Protein AF-A0A218V5G7-F1 (afdb_monomer)

Sequence (218 aa):
MVASHLYRDGLRSDCVRVFVSLLHFPHHNYVDSYKAQLQRQISETLQRCRQALLIFDEAEKLHSNLLDAIKPFMAQHGSEGQADQQRSIFLFLSNLGGNTINEVALDFWRAGRAREEISLELLEQRLRLELQEAAENSYAHSQLLRENLIDFVVPFLPLEYHHVKLCARDAFLARGLPYTEATLDQVAQMMVFVPKEEKLFSAQGCKSVPQRINYFLP

Organism: NCBI:txid40157

pLDDT: mean 87.43, std 14.47, range [42.75, 98.19]

Structure (mmCIF, N/CA/C/O backbone):
data_AF-A0A218V5G7-F1
#
_entry.id   AF-A0A218V5G7-F1
#
loop_
_atom_site.group_PDB
_atom_site.id
_atom_site.type_symbol
_atom_site.label_atom_id
_atom_site.labe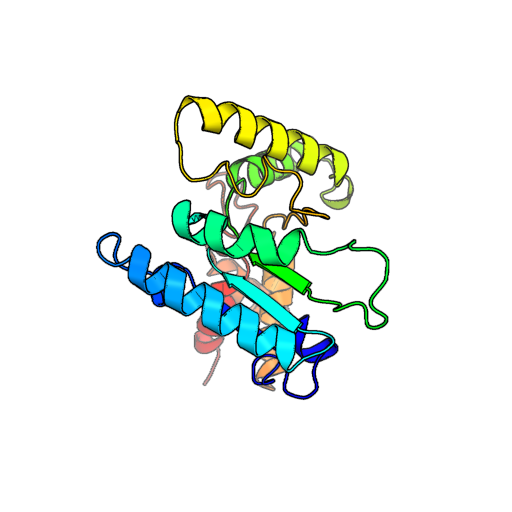l_alt_id
_atom_site.label_comp_id
_atom_site.label_asym_id
_atom_site.label_entity_id
_atom_site.label_seq_id
_atom_site.pdbx_PDB_ins_code
_atom_site.Cartn_x
_atom_site.Cartn_y
_atom_site.Cartn_z
_atom_site.occupancy
_atom_site.B_iso_or_equiv
_atom_site.auth_seq_id
_atom_site.auth_comp_id
_atom_site.auth_asym_id
_atom_site.auth_atom_id
_atom_site.pdbx_PDB_model_num
ATOM 1 N N . MET A 1 1 ? -6.437 -9.544 -4.435 1.00 67.69 1 MET A N 1
ATOM 2 C CA . MET A 1 1 ? -6.626 -8.713 -3.215 1.00 67.69 1 MET A CA 1
ATOM 3 C C . MET A 1 1 ? -7.218 -9.574 -2.111 1.00 67.69 1 MET A C 1
ATOM 5 O O . MET A 1 1 ? -8.050 -10.412 -2.433 1.00 67.69 1 MET A O 1
ATOM 9 N N . VAL A 1 2 ? -6.841 -9.348 -0.845 1.00 87.75 2 VAL A N 1
ATOM 10 C CA . VAL A 1 2 ? -7.308 -10.118 0.333 1.00 87.75 2 VAL A CA 1
ATOM 11 C C . VAL A 1 2 ? -8.831 -10.294 0.343 1.00 87.75 2 VAL A C 1
ATOM 13 O O . VAL A 1 2 ? -9.319 -11.416 0.429 1.00 87.75 2 VAL A O 1
ATOM 16 N N . ALA A 1 3 ? -9.587 -9.211 0.135 1.00 93.25 3 ALA A N 1
ATOM 17 C CA . ALA A 1 3 ? -11.047 -9.266 0.110 1.00 93.25 3 ALA A CA 1
ATOM 18 C C . ALA A 1 3 ? -11.601 -10.241 -0.946 1.00 93.25 3 ALA A C 1
ATOM 20 O O . ALA A 1 3 ? -12.514 -10.995 -0.642 1.00 93.25 3 ALA A O 1
ATOM 21 N N . SER A 1 4 ? -11.036 -10.276 -2.158 1.00 92.19 4 SER A N 1
ATOM 22 C CA . SER A 1 4 ? -11.481 -11.172 -3.241 1.00 92.19 4 SER A CA 1
ATOM 23 C C . SER A 1 4 ? -11.181 -12.651 -2.983 1.00 92.19 4 SER A C 1
ATOM 25 O O . SER A 1 4 ? -11.784 -13.502 -3.626 1.00 92.19 4 SER A O 1
ATOM 27 N N . HIS A 1 5 ? -10.247 -12.963 -2.079 1.00 93.06 5 HIS A N 1
ATOM 28 C CA . HIS A 1 5 ? -9.969 -14.341 -1.662 1.00 93.06 5 HIS A CA 1
ATOM 29 C C . HIS A 1 5 ? -10.815 -14.773 -0.461 1.00 93.06 5 HIS A C 1
ATOM 31 O O . HIS A 1 5 ? -11.087 -15.959 -0.315 1.00 93.06 5 HIS A O 1
ATOM 37 N N . LEU A 1 6 ? -11.231 -13.828 0.388 1.00 93.25 6 LEU A N 1
ATOM 38 C CA . LEU A 1 6 ? -12.033 -14.107 1.583 1.00 93.25 6 LEU A CA 1
ATOM 39 C C . LEU A 1 6 ? -13.546 -14.033 1.332 1.00 93.25 6 LEU A C 1
ATOM 41 O O . LEU A 1 6 ? -14.310 -14.743 1.978 1.00 93.25 6 LEU A O 1
ATOM 45 N N . TYR A 1 7 ? -13.986 -13.188 0.399 1.00 94.50 7 TYR A N 1
ATOM 46 C CA . TYR A 1 7 ? -15.398 -12.923 0.133 1.00 94.50 7 TYR A CA 1
ATOM 47 C C . TYR A 1 7 ? -15.694 -13.040 -1.361 1.00 94.50 7 TYR A C 1
ATOM 49 O O . TYR A 1 7 ? -14.974 -12.480 -2.188 1.00 94.50 7 TYR A O 1
ATOM 57 N N . ARG A 1 8 ? -16.804 -13.708 -1.702 1.00 92.69 8 ARG A N 1
ATOM 58 C CA . ARG A 1 8 ? -17.240 -13.934 -3.092 1.00 92.69 8 ARG A CA 1
ATOM 59 C C . ARG A 1 8 ? -17.347 -12.635 -3.897 1.00 92.69 8 ARG A C 1
ATOM 61 O O . ARG A 1 8 ? -16.879 -12.582 -5.028 1.00 92.69 8 ARG A O 1
ATOM 68 N N . ASP A 1 9 ? -17.904 -11.592 -3.287 1.00 94.62 9 ASP A N 1
ATOM 69 C CA . ASP A 1 9 ? -18.090 -10.281 -3.922 1.00 94.62 9 ASP A CA 1
ATOM 70 C C . ASP A 1 9 ? -16.906 -9.327 -3.679 1.00 94.62 9 ASP A C 1
ATOM 72 O O . ASP A 1 9 ? -16.950 -8.142 -4.022 1.00 94.62 9 ASP A O 1
ATOM 76 N N . GLY A 1 10 ? -15.819 -9.828 -3.082 1.00 94.31 10 GLY A N 1
ATOM 77 C CA . GLY A 1 10 ? -14.630 -9.053 -2.753 1.00 94.31 10 GLY A CA 1
ATOM 78 C C . GLY A 1 10 ? -14.962 -7.802 -1.942 1.00 94.31 10 GLY A C 1
ATOM 79 O O . GLY A 1 10 ? -15.661 -7.869 -0.934 1.00 94.31 10 GLY A O 1
ATOM 80 N N . LEU A 1 11 ? -14.487 -6.644 -2.409 1.00 94.38 11 LEU A N 1
ATOM 81 C CA . LEU A 1 11 ? -14.741 -5.343 -1.775 1.00 94.38 11 LEU A CA 1
ATOM 82 C C . LEU A 1 11 ? -16.221 -4.919 -1.782 1.00 94.38 11 LEU A C 1
ATOM 84 O O . LEU A 1 11 ? -16.575 -3.994 -1.062 1.00 94.38 11 LEU A O 1
ATOM 88 N N . ARG A 1 12 ? -17.077 -5.555 -2.595 1.00 95.06 12 ARG A N 1
ATOM 89 C CA . ARG A 1 12 ? -18.518 -5.256 -2.659 1.00 95.06 12 ARG A CA 1
ATOM 90 C C . ARG A 1 12 ? -19.345 -6.059 -1.655 1.00 95.06 12 ARG A C 1
ATOM 92 O O . ARG A 1 12 ? -20.551 -5.858 -1.582 1.00 95.06 12 ARG A O 1
ATOM 99 N N . SER A 1 13 ? -18.718 -6.969 -0.913 1.00 96.00 13 SER A N 1
ATOM 100 C CA . SER A 1 13 ? -19.383 -7.742 0.133 1.00 96.00 13 SER A CA 1
ATOM 101 C C . SER A 1 13 ? -19.910 -6.829 1.242 1.00 96.00 13 SER A C 1
ATOM 103 O O . SER A 1 13 ? -19.202 -5.939 1.709 1.00 96.00 13 SER A O 1
ATOM 105 N N . ASP A 1 14 ? -21.115 -7.113 1.737 1.00 95.06 14 ASP A N 1
ATOM 106 C CA . ASP A 1 14 ? -21.709 -6.415 2.886 1.00 95.06 14 ASP A CA 1
ATOM 107 C C . ASP A 1 14 ? -20.884 -6.559 4.179 1.00 95.06 14 ASP A C 1
ATOM 109 O O . ASP A 1 14 ? -21.027 -5.745 5.092 1.00 95.06 14 ASP A O 1
ATOM 113 N N . CYS A 1 15 ? -20.015 -7.573 4.247 1.00 95.75 15 CYS A N 1
ATOM 114 C CA . CYS A 1 15 ? -19.103 -7.822 5.365 1.00 95.75 15 CYS A CA 1
ATOM 115 C C . CYS A 1 15 ? -17.736 -7.144 5.210 1.00 95.75 15 CYS A C 1
ATOM 117 O O . CYS A 1 15 ? -16.867 -7.321 6.065 1.00 95.75 15 CYS A O 1
ATOM 119 N N . VAL A 1 16 ? -17.533 -6.381 4.133 1.00 96.75 16 VAL A N 1
ATOM 120 C CA . VAL A 1 16 ? -16.321 -5.596 3.898 1.00 96.75 16 VAL A CA 1
ATOM 121 C C . VAL A 1 16 ? -16.668 -4.113 3.986 1.00 96.75 16 VAL A C 1
ATOM 123 O O . VAL A 1 16 ? -17.555 -3.619 3.288 1.00 96.75 16 VAL A O 1
ATOM 126 N N . ARG A 1 17 ? -15.952 -3.374 4.835 1.00 96.75 17 ARG A N 1
ATOM 127 C CA . ARG A 1 17 ? -16.033 -1.909 4.893 1.00 96.75 17 ARG A CA 1
ATOM 128 C C . ARG A 1 17 ? -14.667 -1.308 4.640 1.00 96.75 17 ARG A C 1
ATOM 130 O O . ARG A 1 17 ? -13.679 -1.756 5.209 1.00 96.75 17 ARG A O 1
ATOM 137 N N . VAL A 1 18 ? -14.637 -0.296 3.781 1.00 96.81 18 VAL A N 1
ATOM 138 C CA . VAL A 1 18 ? -13.428 0.454 3.443 1.00 96.81 18 VAL A CA 1
ATOM 139 C C . VAL A 1 18 ? -13.629 1.901 3.866 1.00 96.81 18 VAL A C 1
ATOM 141 O O . VAL A 1 18 ? -14.554 2.565 3.404 1.00 96.81 18 VAL A O 1
ATOM 144 N N . PHE A 1 19 ? -12.743 2.385 4.724 1.00 96.50 19 PHE A N 1
ATOM 145 C CA . PHE A 1 19 ? -12.701 3.745 5.227 1.00 96.50 19 PHE A CA 1
ATOM 146 C C . PHE A 1 19 ? -11.432 4.419 4.716 1.00 96.50 19 PHE A C 1
ATOM 148 O O . PHE A 1 19 ? -10.350 4.203 5.242 1.00 96.50 19 PHE A O 1
ATOM 155 N N . VAL A 1 20 ? -11.561 5.240 3.680 1.00 95.69 20 VAL A N 1
ATOM 156 C CA . VAL A 1 20 ? -10.484 6.127 3.215 1.00 95.69 20 VAL A CA 1
ATOM 157 C C . VAL A 1 20 ? -10.505 7.419 4.036 1.00 95.69 20 VAL A C 1
ATOM 159 O O . VAL A 1 20 ? -11.503 8.144 3.975 1.00 95.69 20 VAL A O 1
ATOM 162 N N . SER A 1 21 ? -9.437 7.707 4.789 1.00 90.94 21 SER A N 1
ATOM 163 C CA . SER A 1 21 ? -9.397 8.800 5.778 1.00 90.94 21 SER A CA 1
ATOM 164 C C . SER A 1 21 ? -9.784 10.162 5.199 1.00 90.94 21 SER A C 1
ATOM 166 O O . SER A 1 21 ? -10.741 10.778 5.662 1.00 90.94 21 SER A O 1
ATOM 168 N N . LEU A 1 22 ? -9.104 10.621 4.143 1.00 89.44 22 LEU A N 1
ATOM 169 C CA . LEU A 1 22 ? -9.358 11.948 3.564 1.00 89.44 22 LEU A CA 1
ATOM 170 C C . LEU A 1 22 ? -10.672 12.054 2.784 1.00 89.44 22 LEU A C 1
ATOM 172 O O . LEU A 1 22 ? -11.132 13.162 2.525 1.00 89.44 22 LEU A O 1
ATOM 176 N N . LEU A 1 23 ? -11.273 10.929 2.394 1.00 94.31 23 LEU A N 1
ATOM 177 C CA . LEU A 1 23 ? -12.547 10.926 1.676 1.00 94.31 23 LEU A CA 1
ATOM 178 C C . LEU A 1 23 ? -13.730 10.960 2.644 1.00 94.31 23 LEU A C 1
ATOM 180 O O . LEU A 1 23 ? -14.675 11.716 2.438 1.00 94.31 23 LEU A O 1
ATOM 184 N N . HIS A 1 24 ? -13.687 10.131 3.687 1.00 94.88 24 HIS A N 1
ATOM 185 C CA . HIS A 1 24 ? -14.801 9.987 4.623 1.00 94.88 24 HIS A CA 1
ATOM 186 C C . HIS A 1 24 ? -14.718 10.955 5.803 1.00 94.88 24 HIS A C 1
ATOM 188 O O . HIS A 1 24 ? -15.754 11.317 6.354 1.00 94.88 24 HIS A O 1
ATOM 194 N N . PHE A 1 25 ? -13.513 11.396 6.179 1.00 93.62 25 PHE A N 1
ATOM 195 C CA . PHE A 1 25 ? -13.278 12.245 7.349 1.00 93.62 25 PHE A CA 1
ATOM 196 C C . PHE A 1 25 ? -12.465 13.514 7.008 1.00 93.62 25 PHE A C 1
ATOM 198 O O . PHE A 1 25 ? -11.462 13.797 7.661 1.00 93.62 25 PHE A O 1
ATOM 205 N N . PRO A 1 26 ? -12.870 14.320 6.003 1.00 92.75 26 PRO A N 1
ATOM 206 C CA . PRO A 1 26 ? -12.041 15.406 5.458 1.00 92.75 26 PRO A CA 1
ATOM 207 C C . PRO A 1 26 ? -11.880 16.631 6.373 1.00 92.75 26 PRO A C 1
ATOM 209 O O . PRO A 1 26 ? -11.011 17.470 6.142 1.00 92.75 26 PRO A O 1
ATOM 212 N N . HIS A 1 27 ? -12.749 16.800 7.373 1.00 91.50 27 HIS A N 1
ATOM 213 C CA . HIS A 1 27 ? -12.897 18.061 8.104 1.00 91.50 27 HIS A CA 1
ATOM 214 C C . HIS A 1 27 ? -12.823 17.868 9.617 1.00 91.50 27 HIS A C 1
ATOM 216 O O . HIS A 1 27 ? -13.663 17.199 10.216 1.00 91.50 27 HIS A O 1
ATOM 222 N N . HIS A 1 28 ? -11.877 18.552 10.254 1.00 85.56 28 HIS A N 1
ATOM 223 C CA . HIS A 1 28 ? -11.609 18.407 11.685 1.00 85.56 28 HIS A CA 1
ATOM 224 C C . HIS A 1 28 ? -12.775 18.897 12.567 1.00 85.56 28 HIS A C 1
ATOM 226 O O . HIS A 1 28 ? -12.994 18.373 13.653 1.00 85.56 28 HIS A O 1
ATOM 232 N N . ASN A 1 29 ? -13.588 19.837 12.074 1.00 91.56 29 ASN A N 1
ATOM 233 C CA . ASN A 1 29 ? -14.730 20.390 12.817 1.00 91.56 29 ASN A CA 1
ATOM 234 C C . ASN A 1 29 ? -15.880 19.389 13.029 1.00 91.56 29 ASN A C 1
ATOM 236 O O . ASN A 1 29 ? -16.771 19.647 13.830 1.00 91.56 29 ASN A O 1
ATOM 240 N N . TYR A 1 30 ? -15.881 18.267 12.306 1.00 93.31 30 TYR A N 1
ATOM 241 C CA . TYR A 1 30 ? -16.960 17.276 12.335 1.00 93.31 30 TYR A CA 1
ATOM 242 C C . TYR A 1 30 ? -16.524 15.942 12.958 1.00 93.31 30 TYR A C 1
ATOM 244 O O . TYR A 1 30 ? -17.262 14.959 12.872 1.00 93.31 30 TYR A O 1
ATOM 252 N N . VAL A 1 31 ? -15.355 15.899 13.610 1.00 92.19 31 VAL A N 1
ATOM 253 C CA . VAL A 1 31 ? -14.767 14.677 14.188 1.00 92.19 31 VAL A CA 1
ATOM 254 C C . VAL A 1 31 ? -15.733 13.940 15.118 1.00 92.19 31 VAL A C 1
ATOM 256 O O . VAL A 1 31 ? -15.827 12.719 15.026 1.00 92.19 31 VAL A O 1
ATOM 259 N N . ASP A 1 32 ? -16.510 14.641 15.945 1.00 93.75 32 ASP A N 1
ATOM 260 C CA . ASP A 1 32 ? -17.483 13.995 16.840 1.00 93.75 32 ASP A CA 1
ATOM 261 C C . ASP A 1 32 ? -18.610 13.287 16.072 1.00 93.75 32 ASP A C 1
ATOM 263 O O . ASP A 1 32 ? -19.006 12.169 16.411 1.00 93.75 32 ASP A O 1
ATOM 267 N N . SER A 1 33 ? -19.092 13.896 14.985 1.00 95.75 33 SER A N 1
ATOM 268 C CA . SER A 1 33 ? -20.103 13.274 14.122 1.00 95.75 33 SER A CA 1
ATOM 269 C C . SER A 1 33 ? -19.541 12.064 13.370 1.00 95.75 33 SER A C 1
ATOM 271 O O . SER A 1 33 ? -20.190 11.019 13.296 1.00 95.75 33 SER A O 1
ATOM 273 N N . TYR A 1 34 ? -18.297 12.166 12.893 1.00 96.19 34 TYR A N 1
ATOM 274 C CA . TYR A 1 34 ? -17.587 11.076 12.230 1.00 96.19 34 TYR A CA 1
ATOM 275 C C . TYR A 1 34 ? -17.330 9.914 13.180 1.00 96.19 34 TYR A C 1
ATOM 277 O O . TYR A 1 34 ? -17.504 8.763 12.793 1.00 96.19 34 TYR A O 1
ATOM 285 N N . LYS A 1 35 ? -16.996 10.205 14.440 1.00 95.06 35 LYS A N 1
ATOM 286 C CA . LYS A 1 35 ? -16.842 9.206 15.496 1.00 95.06 35 LYS A CA 1
ATOM 287 C C . LYS A 1 35 ? -18.129 8.411 15.687 1.00 95.06 35 LYS A C 1
ATOM 289 O O . LYS A 1 35 ? -18.100 7.186 15.596 1.00 95.06 35 LYS A O 1
ATOM 294 N N . ALA A 1 36 ? -19.259 9.092 15.879 1.00 95.75 36 ALA A N 1
ATOM 295 C CA . ALA A 1 36 ? -20.552 8.431 16.045 1.00 95.75 36 ALA A CA 1
ATOM 296 C C . ALA A 1 36 ? -20.930 7.581 14.817 1.00 95.75 36 ALA A C 1
ATOM 298 O O . ALA A 1 36 ? -21.370 6.437 14.953 1.00 95.75 36 ALA A O 1
ATOM 299 N N . GLN A 1 37 ? -20.712 8.110 13.608 1.00 95.69 37 GLN A N 1
ATOM 300 C CA . GLN A 1 37 ? -20.967 7.385 12.364 1.00 95.69 37 GLN A CA 1
ATOM 301 C C . GLN A 1 37 ? -20.092 6.133 12.235 1.00 95.69 37 GLN A C 1
ATOM 303 O O . GLN A 1 37 ? -20.612 5.062 11.915 1.00 95.69 37 GLN A O 1
ATOM 308 N N . LEU A 1 38 ? -18.791 6.264 12.496 1.00 96.12 38 LEU A N 1
ATOM 309 C CA . LEU A 1 38 ? -17.813 5.187 12.397 1.00 96.12 38 LEU A CA 1
ATOM 310 C C . LEU A 1 38 ? -18.135 4.055 13.376 1.00 96.12 38 LEU A C 1
ATOM 312 O O . LEU A 1 38 ? -18.218 2.897 12.973 1.00 96.12 38 LEU A O 1
ATOM 316 N N . GLN A 1 39 ? -18.394 4.388 14.644 1.00 95.38 39 GLN A N 1
ATOM 317 C CA . GLN A 1 39 ? -18.745 3.402 15.669 1.00 95.38 39 GLN A CA 1
ATOM 318 C C . GLN A 1 39 ? -20.020 2.637 15.311 1.00 95.38 39 GLN A C 1
ATOM 320 O O . GLN A 1 39 ? -20.062 1.414 15.455 1.00 95.38 39 GLN A O 1
ATOM 325 N N . ARG A 1 40 ? -21.041 3.336 14.800 1.00 96.00 40 ARG A N 1
ATOM 326 C CA . ARG A 1 40 ? -22.276 2.705 14.326 1.00 96.00 40 ARG A CA 1
ATOM 327 C C . ARG A 1 40 ? -22.003 1.741 13.170 1.00 96.00 40 ARG A C 1
ATOM 329 O O . ARG A 1 40 ? -22.405 0.587 13.249 1.00 96.00 40 ARG A O 1
ATOM 336 N N . GLN A 1 41 ? -21.285 2.180 12.135 1.00 96.06 41 GLN A N 1
ATOM 337 C CA . GLN A 1 41 ? -21.003 1.349 10.958 1.00 96.06 41 GLN A CA 1
ATOM 338 C C . GLN A 1 41 ? -20.175 0.106 11.300 1.00 96.06 41 GLN A C 1
ATOM 340 O O . GLN A 1 41 ?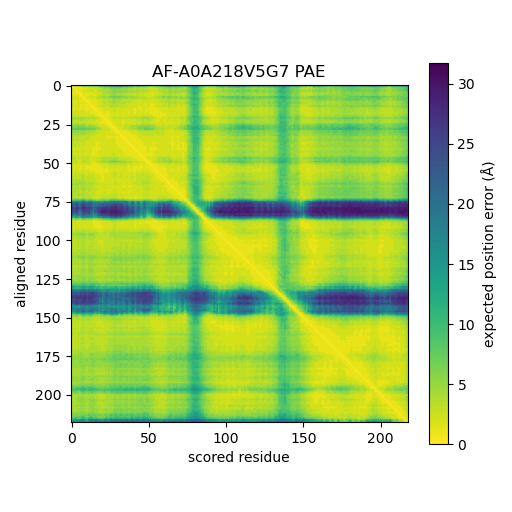 -20.447 -0.973 10.768 1.00 96.06 41 GLN A O 1
ATOM 345 N N . ILE A 1 42 ? -19.190 0.235 12.195 1.00 94.81 42 ILE A N 1
ATOM 346 C CA . ILE A 1 42 ? -18.427 -0.909 12.703 1.00 94.81 42 ILE A CA 1
ATOM 347 C C . ILE A 1 42 ? -19.370 -1.854 13.449 1.00 94.81 42 ILE A C 1
ATOM 349 O O . ILE A 1 42 ? -19.473 -3.016 13.069 1.00 94.81 42 ILE A O 1
ATOM 353 N N . SER A 1 43 ? -20.117 -1.351 14.435 1.00 93.50 43 SER A N 1
ATOM 354 C CA . SER A 1 43 ? -21.025 -2.161 15.260 1.00 93.50 43 SER A CA 1
ATOM 355 C C . SER A 1 43 ? -22.041 -2.940 14.420 1.00 93.50 43 SER A C 1
ATOM 357 O O . SER A 1 43 ? -22.185 -4.145 14.599 1.00 93.50 43 SER A O 1
ATOM 359 N N . GLU A 1 44 ? -22.700 -2.280 13.465 1.00 94.25 44 GLU A N 1
ATOM 360 C CA . GLU A 1 44 ? -23.671 -2.909 12.559 1.00 94.25 44 GLU A CA 1
ATOM 361 C C . GLU A 1 44 ? -23.026 -4.004 11.697 1.00 94.25 44 GLU A C 1
ATOM 363 O O . GLU A 1 44 ? -23.606 -5.072 11.494 1.00 94.25 44 GLU A O 1
ATOM 368 N N . THR A 1 45 ? -21.806 -3.763 11.205 1.00 94.69 45 THR A N 1
ATOM 369 C CA . THR A 1 45 ? -21.076 -4.744 10.391 1.00 94.69 45 THR A CA 1
ATOM 370 C C . THR A 1 45 ? -20.686 -5.959 11.229 1.00 94.69 45 THR A C 1
ATOM 372 O O . THR A 1 45 ? -20.883 -7.088 10.787 1.00 94.69 45 THR A O 1
ATOM 375 N N . LEU A 1 46 ? -20.189 -5.745 12.451 1.00 91.38 46 LEU A N 1
ATOM 376 C CA . LEU A 1 46 ? -19.835 -6.828 13.366 1.00 91.38 46 LEU A CA 1
ATOM 377 C C . LEU A 1 46 ? -21.071 -7.647 13.756 1.00 91.38 46 LEU A C 1
ATOM 379 O O . LEU A 1 46 ? -21.065 -8.863 13.631 1.00 91.38 46 LEU A O 1
ATOM 383 N N . GLN A 1 47 ? -22.190 -7.011 14.097 1.00 90.19 47 GLN A N 1
ATOM 384 C CA . GLN A 1 47 ? -23.419 -7.738 14.439 1.00 90.19 47 GLN A CA 1
ATOM 385 C C . GLN A 1 47 ? -23.946 -8.614 13.293 1.00 90.19 47 GLN A C 1
ATOM 387 O O . GLN A 1 47 ? -24.511 -9.679 13.535 1.00 90.19 47 GLN A O 1
ATOM 392 N N . ARG A 1 48 ? -23.767 -8.181 12.040 1.00 91.50 48 ARG A N 1
ATOM 393 C CA . ARG A 1 48 ? -24.266 -8.903 10.863 1.00 91.50 48 ARG A CA 1
ATOM 394 C C . ARG A 1 48 ? -23.312 -9.989 10.360 1.00 91.50 48 ARG A C 1
ATOM 396 O O . ARG A 1 48 ? -23.768 -10.958 9.755 1.00 91.50 48 ARG A O 1
ATOM 403 N N . CYS A 1 49 ? -22.005 -9.824 10.557 1.00 91.19 49 CYS A N 1
ATOM 404 C CA . CYS A 1 49 ? -20.986 -10.616 9.873 1.00 91.19 49 CYS A CA 1
ATOM 405 C C . CYS A 1 49 ? -20.026 -11.299 10.841 1.00 91.19 49 CYS A C 1
ATOM 407 O O . CYS A 1 49 ? -19.135 -10.657 11.388 1.00 91.19 49 CYS A O 1
ATOM 409 N N . ARG A 1 50 ? -20.117 -12.633 10.947 1.00 87.88 50 ARG A N 1
ATOM 410 C CA . ARG A 1 50 ? -19.222 -13.460 11.781 1.00 87.88 50 ARG A CA 1
ATOM 411 C C . ARG A 1 50 ? -17.732 -13.193 11.530 1.00 87.88 50 ARG A C 1
ATOM 413 O O . ARG A 1 50 ? -16.939 -13.164 12.468 1.00 87.88 50 ARG A O 1
ATOM 420 N N . GLN A 1 51 ? -17.369 -12.999 10.265 1.00 91.25 51 GLN A N 1
ATOM 421 C CA . GLN A 1 51 ? -16.048 -12.565 9.828 1.00 91.25 51 GLN A CA 1
ATOM 422 C C . GLN A 1 51 ? -16.238 -11.273 9.033 1.00 91.25 51 GLN A C 1
ATOM 424 O O . GLN A 1 51 ? -16.686 -11.304 7.889 1.00 91.25 51 GLN A O 1
ATOM 429 N N . ALA A 1 52 ? -15.985 -10.143 9.687 1.00 94.00 52 ALA A N 1
ATOM 430 C CA . ALA A 1 52 ? -15.997 -8.825 9.068 1.00 94.00 52 ALA A CA 1
ATOM 431 C C . ALA A 1 52 ? -14.574 -8.436 8.651 1.00 94.00 52 ALA A C 1
ATOM 433 O O . ALA A 1 52 ? -13.609 -8.790 9.325 1.00 94.00 52 ALA A O 1
ATOM 434 N N . LEU A 1 53 ? -14.434 -7.687 7.559 1.00 95.81 53 LEU A N 1
ATOM 435 C CA . LEU A 1 53 ? -13.168 -7.095 7.135 1.00 95.81 53 LEU A CA 1
ATOM 436 C C . LEU A 1 53 ? -13.313 -5.574 7.091 1.00 95.81 53 LEU A C 1
ATOM 438 O O . LEU A 1 53 ? -14.058 -5.036 6.273 1.00 95.81 53 LEU A O 1
ATOM 442 N N . LEU A 1 54 ? -12.586 -4.891 7.966 1.00 96.25 54 LEU A N 1
ATOM 443 C CA . LEU A 1 54 ? -12.587 -3.439 8.094 1.00 96.25 54 LEU A CA 1
ATOM 444 C C . LEU A 1 54 ? -11.231 -2.913 7.621 1.00 96.25 54 LEU A C 1
ATOM 446 O O . LEU A 1 54 ? -10.206 -3.194 8.233 1.00 96.25 54 LEU A O 1
ATOM 450 N N . ILE A 1 55 ? -11.225 -2.191 6.503 1.00 96.81 55 ILE A N 1
ATOM 451 C CA . ILE A 1 55 ? -10.022 -1.643 5.873 1.00 96.81 55 ILE A CA 1
ATOM 452 C C . ILE A 1 55 ? -9.998 -0.137 6.109 1.00 96.81 55 ILE A C 1
ATOM 454 O O . ILE A 1 55 ? -10.937 0.557 5.731 1.00 96.81 55 ILE A O 1
ATOM 458 N N . PHE A 1 56 ? -8.920 0.365 6.690 1.00 95.12 56 PHE A N 1
ATOM 459 C CA . PHE A 1 56 ? -8.660 1.781 6.906 1.00 95.12 56 PHE A CA 1
ATOM 460 C C . PHE A 1 56 ? -7.518 2.197 5.988 1.00 95.12 56 PHE A C 1
ATOM 462 O O . PHE A 1 56 ? -6.375 1.806 6.207 1.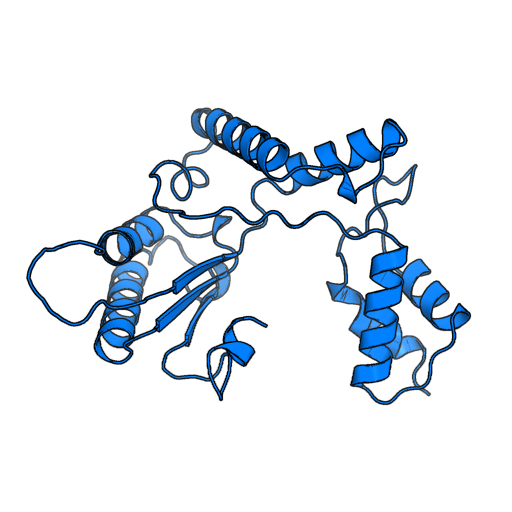00 95.12 56 PHE A O 1
ATOM 469 N N . ASP A 1 57 ? -7.846 2.934 4.935 1.00 94.62 57 ASP A N 1
ATOM 470 C CA . ASP A 1 57 ? -6.888 3.416 3.946 1.00 94.62 57 ASP A CA 1
ATOM 471 C C . ASP A 1 57 ? -6.444 4.844 4.272 1.00 94.62 57 ASP A C 1
ATOM 473 O O . ASP A 1 57 ? -7.233 5.659 4.761 1.00 94.62 57 ASP A 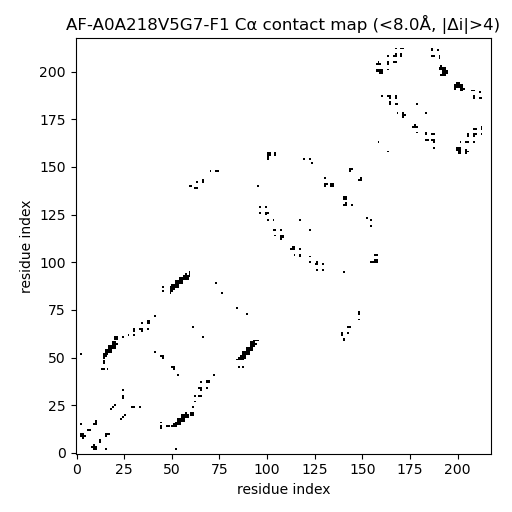O 1
ATOM 477 N N . GLU A 1 58 ? -5.177 5.138 3.998 1.00 91.19 58 GLU A N 1
ATOM 478 C CA . GLU A 1 58 ? -4.479 6.331 4.486 1.00 91.19 58 GLU A CA 1
ATOM 479 C C . GLU A 1 58 ? -4.611 6.494 6.013 1.00 91.19 58 GLU A C 1
ATOM 481 O O . GLU A 1 58 ? -4.996 7.553 6.528 1.00 91.19 58 GLU A O 1
ATOM 486 N N . ALA A 1 59 ? -4.362 5.413 6.754 1.00 89.19 59 ALA A N 1
ATOM 487 C CA . ALA A 1 59 ? -4.537 5.357 8.203 1.00 89.19 59 ALA A CA 1
ATOM 488 C C . ALA A 1 59 ? -3.629 6.345 8.957 1.00 89.19 59 ALA A C 1
ATOM 490 O O . ALA A 1 59 ? -3.999 6.814 10.031 1.00 89.19 59 ALA A O 1
ATOM 491 N N . GLU A 1 60 ? -2.485 6.736 8.386 1.00 84.81 60 GLU A N 1
ATOM 492 C CA . GLU A 1 60 ? -1.609 7.779 8.932 1.00 84.81 60 GLU A CA 1
ATOM 493 C C . GLU A 1 60 ? -2.277 9.154 9.006 1.00 84.81 60 GLU A C 1
ATOM 495 O O . GLU A 1 60 ? -1.849 9.996 9.791 1.00 84.81 60 GLU A O 1
ATOM 500 N N . LYS A 1 61 ? -3.322 9.388 8.206 1.00 86.69 61 LYS A N 1
ATOM 501 C CA . LYS A 1 61 ? -4.072 10.651 8.170 1.00 86.69 61 LYS A CA 1
ATOM 502 C C . LYS A 1 61 ? -5.348 10.603 9.010 1.00 86.69 61 LYS A C 1
ATOM 504 O O . LYS A 1 61 ? -6.087 11.585 9.054 1.00 86.69 61 LYS A O 1
ATOM 509 N N . LEU A 1 62 ? -5.640 9.467 9.643 1.00 87.19 62 LEU A N 1
ATOM 510 C CA . LEU A 1 62 ? -6.818 9.316 10.483 1.00 87.19 62 LEU A CA 1
ATOM 511 C C . LEU A 1 62 ? -6.634 10.112 11.782 1.00 87.19 62 LEU A C 1
ATOM 513 O O . LEU A 1 62 ? -5.628 9.977 12.473 1.00 87.19 62 LEU A O 1
ATOM 517 N N . HIS A 1 63 ? -7.621 10.936 12.135 1.00 86.38 63 HIS A N 1
ATOM 518 C CA . HIS A 1 63 ? -7.575 11.719 13.369 1.00 86.38 63 HIS A CA 1
ATOM 519 C C . HIS A 1 63 ? -7.541 10.799 14.606 1.00 86.38 63 HIS A C 1
ATOM 521 O O . HIS A 1 63 ? -8.316 9.844 14.685 1.00 86.38 63 HIS A O 1
ATOM 527 N N . SER A 1 64 ? -6.725 11.126 15.615 1.00 84.25 64 SER A N 1
ATOM 528 C CA . SER A 1 64 ? -6.564 10.339 16.856 1.00 84.25 64 SER A CA 1
ATOM 529 C C . SER A 1 64 ? -7.895 9.995 17.540 1.00 84.25 64 SER A C 1
ATOM 531 O O . SER A 1 64 ? -8.168 8.836 17.822 1.00 84.25 64 SER A O 1
ATOM 533 N N . ASN A 1 65 ? -8.797 10.967 17.696 1.00 86.12 65 ASN A N 1
ATOM 534 C CA . ASN A 1 65 ? -10.142 10.728 18.242 1.00 86.12 65 ASN A CA 1
ATOM 535 C C . ASN A 1 65 ? -10.979 9.677 17.477 1.00 86.12 65 ASN A C 1
ATOM 537 O O . ASN A 1 65 ? -11.849 9.041 18.077 1.00 86.12 65 ASN A O 1
ATOM 541 N N . LEU A 1 66 ? -10.768 9.514 16.163 1.00 90.00 66 LEU A N 1
ATOM 542 C CA . LEU A 1 66 ? -11.424 8.466 15.371 1.00 90.00 66 LEU A CA 1
ATOM 543 C C . LEU A 1 66 ? -10.749 7.121 15.591 1.00 90.00 66 LEU A C 1
ATOM 545 O O . LEU A 1 66 ? -11.438 6.115 15.728 1.00 90.00 66 LEU A O 1
ATOM 549 N N . LEU A 1 67 ? -9.421 7.111 15.694 1.00 85.69 67 LEU A N 1
ATOM 550 C CA . LEU A 1 67 ? -8.684 5.921 16.084 1.00 85.69 67 LEU A CA 1
ATOM 551 C C . LEU A 1 67 ? -9.150 5.397 17.448 1.00 85.69 67 LEU A C 1
ATOM 553 O O . LEU A 1 67 ? -9.500 4.225 17.562 1.00 85.69 67 LEU A O 1
ATOM 557 N N . ASP A 1 68 ? -9.232 6.272 18.451 1.00 85.00 68 ASP A N 1
ATOM 558 C CA . ASP A 1 68 ? -9.726 5.950 19.795 1.00 85.00 68 ASP A CA 1
ATOM 559 C C . ASP A 1 68 ? -11.138 5.353 19.776 1.00 85.00 68 ASP A C 1
ATOM 561 O O . ASP A 1 68 ? -11.491 4.540 20.627 1.00 85.00 68 ASP A O 1
ATOM 565 N N . ALA A 1 69 ? -11.950 5.725 18.786 1.00 89.50 69 ALA A N 1
ATOM 566 C CA . ALA A 1 69 ? -13.288 5.184 18.606 1.00 89.50 69 ALA A CA 1
ATOM 567 C C . ALA A 1 69 ? -13.304 3.743 18.072 1.00 89.50 69 ALA A C 1
ATOM 569 O O . ALA A 1 69 ? -14.286 3.035 18.298 1.00 89.50 69 ALA A O 1
ATOM 570 N N . ILE A 1 70 ? -12.245 3.318 17.373 1.00 89.44 70 ILE A N 1
ATOM 571 C CA . ILE A 1 70 ? -12.094 1.973 16.797 1.00 89.44 70 ILE A CA 1
ATOM 572 C C . ILE A 1 70 ? -11.556 0.991 17.845 1.00 89.44 70 ILE A C 1
ATOM 574 O O . ILE A 1 70 ? -11.989 -0.161 17.874 1.00 89.44 70 ILE A O 1
ATOM 578 N N . LYS A 1 71 ? -10.656 1.442 18.734 1.00 85.50 71 LYS A N 1
ATOM 579 C CA . LYS A 1 71 ? -9.941 0.583 19.702 1.00 85.50 71 LYS A CA 1
ATOM 580 C C . LYS A 1 71 ? -10.828 -0.399 20.475 1.00 85.50 71 LYS A C 1
ATOM 582 O O . LYS A 1 71 ? -10.453 -1.569 20.550 1.00 85.50 71 LYS A O 1
ATOM 587 N N . PRO A 1 72 ? -12.006 -0.007 21.006 1.00 86.62 72 PRO A N 1
ATOM 588 C CA . PRO A 1 72 ? -12.849 -0.933 21.759 1.00 86.62 72 PRO A CA 1
ATOM 589 C C . PRO A 1 72 ? -13.292 -2.149 20.940 1.00 86.62 72 PRO A C 1
ATOM 591 O O . PRO A 1 72 ? -13.473 -3.219 21.504 1.00 86.62 72 PRO A O 1
ATOM 594 N N . PHE A 1 73 ? -13.438 -2.010 19.619 1.00 86.69 73 PHE A N 1
ATOM 595 C CA . PHE A 1 73 ? -13.835 -3.106 18.733 1.00 86.69 73 PHE A CA 1
ATOM 596 C C . PHE A 1 73 ? -12.677 -4.050 18.393 1.00 86.69 73 PHE A C 1
ATOM 598 O O . PHE A 1 73 ? -12.920 -5.197 18.031 1.00 86.69 73 PHE A O 1
ATOM 605 N N . MET A 1 74 ? -11.434 -3.579 18.514 1.00 83.38 74 MET A N 1
ATOM 606 C CA . MET A 1 74 ? -10.230 -4.391 18.317 1.00 83.38 74 MET A CA 1
ATOM 607 C C . MET A 1 74 ? -9.868 -5.166 19.592 1.00 83.38 74 MET A C 1
ATOM 609 O O . MET A 1 74 ? -9.477 -6.325 19.528 1.00 83.38 74 MET A O 1
ATOM 613 N N . ALA A 1 75 ? -10.059 -4.550 20.764 1.00 71.88 75 ALA A N 1
ATOM 614 C CA . ALA A 1 75 ? -9.726 -5.139 22.063 1.00 71.88 75 ALA A CA 1
ATOM 615 C C . ALA A 1 75 ? -10.710 -6.228 22.548 1.00 71.88 75 ALA A C 1
ATOM 617 O O . ALA A 1 75 ? -10.435 -6.907 23.532 1.00 71.88 75 ALA A O 1
ATOM 618 N N . GLN A 1 76 ? -11.858 -6.416 21.888 1.00 62.44 76 GLN A N 1
ATOM 619 C CA . GLN A 1 76 ? -12.933 -7.328 22.320 1.00 62.44 76 GLN A CA 1
ATOM 620 C C . GLN A 1 76 ? -12.632 -8.834 22.166 1.00 62.44 76 GLN A C 1
ATOM 622 O O . GLN A 1 76 ? -13.512 -9.672 22.373 1.00 62.44 76 GLN A O 1
ATOM 627 N N . HIS A 1 77 ? -11.390 -9.218 21.876 1.00 53.47 77 HIS A N 1
ATOM 628 C CA . HIS A 1 77 ? -10.959 -10.612 21.913 1.00 53.47 77 HIS A CA 1
ATOM 629 C C . HIS A 1 77 ? -10.699 -11.078 23.356 1.00 53.47 77 HIS A C 1
ATOM 631 O O . HIS A 1 77 ? -9.551 -11.173 23.774 1.00 53.47 77 HIS A O 1
ATOM 637 N N . GLY A 1 78 ? -11.752 -11.411 24.120 1.00 49.66 78 GLY A N 1
ATOM 638 C CA . GLY A 1 78 ? -11.556 -12.236 25.324 1.00 49.66 78 GLY A CA 1
ATOM 639 C C . GLY A 1 78 ? -12.476 -12.060 26.532 1.00 49.66 78 GLY A C 1
ATOM 640 O O . GLY A 1 78 ? -11.998 -12.255 27.645 1.00 49.66 78 GLY A O 1
ATOM 641 N N . SER A 1 79 ? -13.768 -11.749 26.393 1.00 42.75 79 SER A N 1
ATOM 642 C CA . SER A 1 79 ? -14.693 -12.019 27.506 1.00 42.75 79 SER A CA 1
ATOM 643 C C . SER A 1 79 ? -15.090 -13.499 27.499 1.00 42.75 79 SER A C 1
ATOM 645 O O . SER A 1 79 ? -15.837 -13.971 26.640 1.00 42.75 79 SER A O 1
ATOM 647 N N . GLU A 1 80 ? -14.541 -14.252 28.453 1.00 45.59 80 GLU A N 1
ATOM 648 C CA . GLU A 1 80 ? -14.897 -15.644 28.727 1.00 45.59 80 GLU A CA 1
ATOM 649 C C . GLU A 1 80 ? -16.424 -15.785 28.872 1.00 45.59 80 GLU A C 1
ATOM 651 O O . GLU A 1 80 ? -17.033 -15.185 29.756 1.00 45.59 80 GLU A O 1
ATOM 656 N N . GLY A 1 81 ? -17.053 -16.578 27.995 1.00 45.34 81 GLY A N 1
ATOM 657 C CA . GLY A 1 81 ? -18.420 -17.065 28.217 1.00 45.34 81 GLY A CA 1
ATOM 658 C C . GLY A 1 81 ? -19.450 -16.872 27.103 1.00 45.34 81 GLY A C 1
ATOM 659 O O . GLY A 1 81 ? -20.558 -17.379 27.257 1.00 45.34 81 GLY A O 1
ATOM 660 N N . GLN A 1 82 ? -19.143 -16.222 25.974 1.00 45.97 82 GLN A N 1
ATOM 661 C CA . GLN A 1 82 ? -20.067 -16.194 24.827 1.00 45.97 82 GLN A CA 1
ATOM 662 C C . GLN A 1 82 ? -19.483 -16.897 23.603 1.00 45.97 82 GLN A C 1
ATOM 664 O O . GLN A 1 82 ? -18.577 -16.423 22.922 1.00 45.97 82 GLN A O 1
ATOM 669 N N . ALA A 1 83 ? -20.036 -18.080 23.349 1.00 45.16 83 ALA A N 1
ATOM 670 C CA . ALA A 1 83 ? -19.793 -18.906 22.185 1.00 45.16 83 ALA A CA 1
ATOM 671 C C . ALA A 1 83 ? -20.365 -18.256 20.912 1.00 45.16 83 ALA A C 1
ATOM 673 O O . ALA A 1 83 ? -21.433 -18.637 20.456 1.00 45.16 83 ALA A O 1
ATOM 674 N N . ASP A 1 84 ? -19.648 -17.284 20.349 1.00 49.41 84 ASP A N 1
ATOM 675 C CA . ASP A 1 84 ? -19.349 -17.206 18.913 1.00 49.41 84 ASP A CA 1
ATOM 676 C C . ASP A 1 84 ? -18.233 -16.163 18.732 1.00 49.41 84 ASP A C 1
ATOM 678 O O . ASP A 1 84 ? -18.469 -14.958 18.754 1.00 49.41 84 ASP A O 1
ATOM 682 N N . GLN A 1 85 ? -16.978 -16.614 18.644 1.00 54.16 85 GLN A N 1
ATOM 683 C CA . GLN A 1 85 ? -15.827 -15.729 18.440 1.00 54.16 85 GLN A CA 1
ATOM 684 C C . GLN A 1 85 ? -16.007 -14.955 17.128 1.00 54.16 85 GLN A C 1
ATOM 686 O O . GLN A 1 85 ? -15.803 -15.507 16.046 1.00 54.16 85 GLN A O 1
ATOM 691 N N . GLN A 1 86 ? -16.377 -13.681 17.224 1.00 63.56 86 GLN A N 1
ATOM 692 C CA . GLN A 1 86 ? -16.339 -12.723 16.127 1.00 63.56 86 GLN A CA 1
ATOM 693 C C . GLN A 1 86 ? -14.900 -12.666 15.582 1.00 63.56 86 GLN A C 1
ATOM 695 O O . GLN A 1 86 ? -13.977 -12.289 16.302 1.00 63.56 86 GLN A O 1
ATOM 700 N N . ARG A 1 87 ? -14.679 -13.087 14.331 1.00 82.88 87 ARG A N 1
ATOM 701 C CA . ARG A 1 87 ? -13.345 -13.155 13.696 1.00 82.88 87 ARG A CA 1
ATOM 702 C C . ARG A 1 87 ? -13.125 -11.952 12.794 1.00 82.88 87 ARG A C 1
ATOM 704 O O . ARG A 1 87 ? -12.963 -12.089 11.584 1.00 82.88 87 ARG A O 1
ATOM 711 N N . SER A 1 88 ? -13.220 -10.766 13.368 1.00 90.38 88 SER A N 1
ATOM 712 C CA . SER A 1 88 ? -13.069 -9.525 12.617 1.00 90.38 88 SER A CA 1
ATOM 713 C C . SER A 1 88 ? -11.610 -9.296 12.248 1.00 90.38 88 SER A C 1
ATOM 715 O O . SER A 1 88 ? -10.720 -9.506 13.062 1.00 90.38 88 SER A O 1
ATOM 717 N N . ILE A 1 89 ? -11.367 -8.852 11.020 1.00 92.88 89 ILE A N 1
ATOM 718 C CA . ILE A 1 89 ? -10.041 -8.493 10.526 1.00 92.88 89 ILE A CA 1
ATOM 719 C C . ILE A 1 89 ? -10.020 -6.981 10.342 1.00 92.88 89 ILE A C 1
ATOM 721 O O . ILE A 1 89 ? -10.817 -6.437 9.576 1.00 92.88 89 ILE A O 1
ATOM 725 N N . PHE A 1 90 ? -9.090 -6.317 11.017 1.00 93.62 90 PHE A N 1
ATOM 726 C CA . PHE A 1 90 ? -8.820 -4.895 10.846 1.00 93.62 90 PHE A CA 1
ATOM 727 C C . PHE A 1 90 ? -7.530 -4.745 10.033 1.00 93.62 90 PHE A C 1
ATOM 729 O O . PHE A 1 90 ? -6.485 -5.246 10.435 1.00 93.62 90 PHE A O 1
ATOM 736 N N . LEU A 1 91 ? -7.601 -4.090 8.873 1.00 94.75 91 LEU A N 1
ATOM 737 C CA . LEU A 1 91 ? -6.443 -3.798 8.026 1.00 94.75 91 LEU A CA 1
ATOM 738 C C . LEU A 1 91 ? -6.222 -2.292 7.967 1.00 94.75 91 LEU A C 1
ATOM 740 O O . LEU A 1 91 ? -7.097 -1.563 7.508 1.00 94.75 91 LEU A O 1
ATOM 744 N N . PHE A 1 92 ? -5.041 -1.838 8.368 1.00 92.88 92 PHE A N 1
ATOM 745 C CA . PHE A 1 92 ? -4.630 -0.442 8.256 1.00 92.88 92 PHE A CA 1
ATOM 746 C C . PHE A 1 92 ? -3.593 -0.319 7.140 1.00 92.88 92 PHE A C 1
ATOM 748 O O . PHE A 1 92 ? -2.539 -0.949 7.200 1.00 92.88 92 PHE A O 1
ATOM 755 N N . LEU A 1 93 ? -3.902 0.466 6.110 1.00 93.62 93 LEU A N 1
ATOM 756 C CA . LEU A 1 93 ? -2.991 0.779 5.013 1.00 93.62 93 LEU A CA 1
ATOM 757 C C . LEU A 1 93 ? -2.406 2.164 5.264 1.00 93.62 93 LEU A C 1
ATOM 759 O O . LEU A 1 93 ? -3.144 3.118 5.507 1.00 93.62 93 LEU A O 1
ATOM 763 N N . SER A 1 94 ? -1.081 2.259 5.244 1.00 89.81 94 SER A N 1
ATOM 764 C CA . SER A 1 94 ? -0.370 3.473 5.627 1.00 89.81 94 SER A CA 1
ATOM 765 C C . SER A 1 94 ? 0.967 3.584 4.910 1.00 89.81 94 SER A C 1
ATOM 767 O O . SER A 1 94 ? 1.625 2.572 4.672 1.00 89.81 94 SER A O 1
ATOM 769 N N . ASN A 1 95 ? 1.377 4.815 4.593 1.00 89.94 95 ASN A N 1
ATOM 770 C CA . ASN A 1 95 ? 2.728 5.114 4.099 1.00 89.94 95 ASN A CA 1
ATOM 771 C C . ASN A 1 95 ? 3.699 5.523 5.222 1.00 89.94 95 ASN A C 1
ATOM 773 O O . ASN A 1 95 ? 4.838 5.906 4.945 1.00 89.94 95 ASN A O 1
ATOM 777 N N . LEU A 1 96 ? 3.254 5.484 6.482 1.00 85.88 96 LEU A N 1
ATOM 778 C CA . LEU A 1 96 ? 4.089 5.783 7.642 1.00 85.88 96 LEU A CA 1
ATOM 779 C C . LEU A 1 96 ? 5.297 4.837 7.688 1.00 85.88 96 LEU A C 1
ATOM 781 O O . LEU A 1 96 ? 5.156 3.632 7.493 1.00 85.88 96 LEU A O 1
ATOM 785 N N . GLY A 1 97 ? 6.481 5.400 7.919 1.00 88.38 97 GLY A N 1
ATOM 786 C CA . GLY A 1 97 ? 7.750 4.673 7.904 1.00 88.38 97 GLY A CA 1
ATOM 787 C C . GLY A 1 97 ? 8.262 4.261 6.524 1.00 88.38 97 GLY A C 1
ATOM 788 O O . GLY A 1 97 ? 9.263 3.552 6.408 1.00 88.38 97 GLY A O 1
ATOM 789 N N . GLY A 1 98 ? 7.630 4.746 5.449 1.00 91.25 98 GLY A N 1
ATOM 790 C CA . GLY A 1 98 ? 8.106 4.522 4.084 1.00 91.25 98 GLY A CA 1
ATOM 791 C C . GLY A 1 98 ? 9.537 5.024 3.854 1.00 91.25 98 GLY A C 1
ATOM 792 O O . GLY A 1 98 ? 10.296 4.375 3.140 1.00 91.25 98 GLY A O 1
ATOM 793 N N . ASN A 1 99 ? 9.937 6.132 4.490 1.00 90.94 99 ASN A N 1
ATOM 794 C CA . ASN A 1 99 ? 11.305 6.654 4.386 1.00 90.94 99 ASN A CA 1
ATOM 795 C C . ASN A 1 99 ? 12.320 5.685 4.997 1.00 90.94 99 ASN A C 1
ATOM 797 O O . ASN A 1 99 ? 13.252 5.282 4.310 1.00 90.94 99 ASN A O 1
ATOM 801 N N . THR A 1 100 ? 12.090 5.232 6.230 1.00 93.50 100 THR A N 1
ATOM 802 C CA . THR A 1 100 ? 12.959 4.263 6.904 1.00 93.50 100 THR A CA 1
ATOM 803 C C . THR A 1 100 ? 13.050 2.938 6.148 1.00 93.50 100 THR A C 1
ATOM 805 O O . THR A 1 100 ? 14.138 2.383 6.007 1.00 93.50 100 THR A O 1
ATOM 808 N N . ILE A 1 101 ? 11.941 2.443 5.588 1.00 95.94 101 ILE A N 1
ATOM 809 C CA . ILE A 1 101 ? 11.959 1.241 4.741 1.00 95.94 101 ILE A CA 1
ATOM 810 C C . ILE A 1 101 ? 12.825 1.459 3.489 1.00 95.94 101 ILE A C 1
ATOM 812 O O . ILE A 1 101 ? 13.635 0.598 3.136 1.00 95.94 101 ILE A O 1
ATOM 816 N N . ASN A 1 102 ? 12.670 2.605 2.820 1.00 95.38 102 ASN A N 1
ATOM 817 C CA . ASN A 1 102 ? 13.445 2.941 1.626 1.00 95.38 102 ASN A CA 1
ATOM 818 C C . ASN A 1 102 ? 14.941 3.081 1.933 1.00 95.38 102 ASN A C 1
ATOM 820 O O . ASN A 1 102 ? 15.762 2.630 1.138 1.00 95.38 102 ASN A O 1
ATOM 824 N N . GLU A 1 103 ? 15.292 3.673 3.074 1.00 95.31 103 GLU A N 1
ATOM 825 C CA . GLU A 1 103 ? 16.676 3.806 3.540 1.00 95.31 103 GLU A CA 1
ATOM 826 C C . GLU A 1 103 ? 17.314 2.438 3.787 1.00 95.31 103 GLU A C 1
ATOM 828 O O . GLU A 1 103 ? 18.376 2.159 3.238 1.00 95.31 103 GLU A O 1
ATOM 833 N N . VAL A 1 104 ? 16.632 1.537 4.504 1.00 96.94 104 VAL A N 1
ATOM 834 C CA . VAL A 1 104 ? 17.128 0.166 4.724 1.00 96.94 104 VAL A CA 1
ATOM 835 C C . VAL A 1 104 ? 17.344 -0.565 3.396 1.00 96.94 104 VAL A C 1
ATOM 837 O O . VAL A 1 104 ? 18.379 -1.206 3.204 1.00 96.94 104 VAL A O 1
ATOM 840 N N . ALA A 1 105 ? 16.395 -0.456 2.461 1.00 97.56 105 ALA A N 1
ATOM 841 C CA . ALA A 1 105 ? 16.526 -1.074 1.144 1.00 97.56 105 ALA A CA 1
ATOM 842 C C . ALA A 1 105 ? 17.713 -0.502 0.348 1.00 97.56 105 ALA A C 1
ATOM 844 O O . ALA A 1 105 ? 18.451 -1.252 -0.294 1.00 97.56 105 ALA A O 1
ATOM 845 N N . LEU A 1 106 ? 17.918 0.816 0.410 1.00 96.44 106 LEU A N 1
ATOM 846 C CA . LEU A 1 106 ? 19.033 1.491 -0.246 1.00 96.44 106 LEU A CA 1
ATOM 847 C C . LEU A 1 106 ? 20.383 1.086 0.358 1.00 96.44 106 LEU A C 1
ATOM 849 O O . LEU A 1 106 ? 21.334 0.853 -0.385 1.00 96.44 106 LEU A O 1
ATOM 853 N N . ASP A 1 107 ? 20.467 0.967 1.681 1.00 96.88 107 ASP A N 1
ATOM 854 C CA . ASP A 1 107 ? 21.692 0.580 2.384 1.00 96.88 107 ASP A CA 1
ATOM 855 C C . ASP A 1 107 ? 22.120 -0.850 2.041 1.00 96.88 107 ASP A C 1
ATOM 857 O O . ASP A 1 107 ? 23.299 -1.100 1.783 1.00 96.88 107 ASP A O 1
ATOM 861 N N . PHE A 1 108 ? 21.169 -1.786 1.967 1.00 97.81 108 PHE A N 1
ATOM 862 C CA . PHE A 1 108 ? 21.449 -3.153 1.519 1.00 97.81 108 PHE A CA 1
ATOM 863 C C . PHE A 1 108 ? 21.981 -3.170 0.089 1.00 97.81 108 PHE A C 1
ATOM 865 O O . PHE A 1 108 ? 23.002 -3.807 -0.180 1.00 97.81 108 PHE A O 1
ATOM 872 N N . TRP A 1 109 ? 21.342 -2.419 -0.808 1.00 96.31 109 TRP A N 1
ATOM 873 C CA . TRP A 1 109 ? 21.793 -2.318 -2.189 1.00 96.31 109 TRP A CA 1
ATOM 874 C C . TRP A 1 109 ? 23.199 -1.707 -2.295 1.00 96.31 109 TRP A C 1
ATOM 876 O O . TRP A 1 109 ? 24.053 -2.251 -2.994 1.00 96.31 109 TRP A O 1
ATOM 886 N N . ARG A 1 110 ? 23.487 -0.628 -1.551 1.00 96.12 110 ARG A N 1
ATOM 887 C CA . ARG A 1 110 ? 24.820 0.009 -1.504 1.00 96.12 110 ARG A CA 1
ATOM 888 C C . ARG A 1 110 ? 25.897 -0.922 -0.955 1.00 96.12 110 ARG A C 1
ATOM 890 O O . ARG A 1 110 ? 27.046 -0.842 -1.381 1.00 96.12 110 ARG A O 1
ATOM 897 N N . ALA A 1 111 ? 25.526 -1.815 -0.044 1.00 97.44 111 ALA A N 1
ATOM 898 C CA . ALA A 1 111 ? 26.396 -2.864 0.476 1.00 97.44 111 ALA A CA 1
ATOM 899 C C . ALA A 1 111 ? 26.541 -4.072 -0.475 1.00 97.44 111 ALA A C 1
ATOM 901 O O . ALA A 1 111 ? 27.219 -5.036 -0.124 1.00 97.44 111 ALA A O 1
ATOM 902 N N . GLY A 1 112 ? 25.913 -4.047 -1.657 1.00 97.12 112 GLY A N 1
ATOM 903 C CA . GLY A 1 112 ? 25.942 -5.145 -2.626 1.00 97.12 112 GLY A CA 1
ATOM 904 C C . GLY A 1 112 ? 25.168 -6.387 -2.177 1.00 97.12 112 GLY A C 1
ATOM 905 O O . GLY A 1 112 ? 25.443 -7.482 -2.662 1.00 97.12 112 GLY A O 1
ATOM 906 N N . ARG A 1 113 ? 24.235 -6.233 -1.232 1.00 98.06 113 ARG A N 1
ATOM 907 C CA . ARG A 1 113 ? 23.432 -7.325 -0.672 1.00 98.06 113 ARG A CA 1
ATOM 908 C C . ARG A 1 113 ? 22.130 -7.492 -1.438 1.00 98.06 113 ARG A C 1
ATOM 910 O O . ARG A 1 113 ? 21.589 -6.525 -1.977 1.00 98.06 113 ARG A O 1
ATOM 917 N N . ALA A 1 114 ? 21.615 -8.718 -1.464 1.00 96.88 114 ALA A N 1
ATOM 918 C CA . ALA A 1 114 ? 20.338 -8.986 -2.105 1.00 96.88 114 ALA A CA 1
ATOM 919 C C . ALA A 1 114 ? 19.182 -8.380 -1.296 1.00 96.88 114 ALA A C 1
ATOM 921 O O . ALA A 1 114 ? 19.203 -8.336 -0.063 1.00 96.88 114 ALA A O 1
ATOM 922 N N . ARG A 1 115 ? 18.139 -7.941 -2.005 1.00 96.62 115 ARG A N 1
ATOM 923 C CA . ARG A 1 115 ? 16.903 -7.404 -1.422 1.00 96.62 115 ARG A CA 1
ATOM 924 C C . ARG A 1 115 ? 16.242 -8.413 -0.479 1.00 96.62 115 ARG A C 1
ATOM 926 O O . ARG A 1 115 ? 15.723 -8.037 0.566 1.00 96.62 115 ARG A O 1
ATOM 933 N N . GLU A 1 116 ? 16.282 -9.690 -0.842 1.00 97.00 116 GLU A N 1
ATOM 934 C CA . GLU A 1 116 ? 15.683 -10.808 -0.107 1.00 97.00 116 GLU A CA 1
ATOM 935 C C . GLU A 1 116 ? 16.383 -11.091 1.230 1.00 97.00 116 GLU A C 1
ATOM 937 O O . GLU A 1 116 ? 15.842 -11.812 2.063 1.00 97.00 116 GLU A O 1
ATOM 942 N N . GLU A 1 117 ? 17.567 -10.516 1.465 1.00 97.94 117 GLU A N 1
ATOM 943 C CA . GLU A 1 117 ? 18.252 -10.602 2.758 1.00 97.94 117 GLU A CA 1
ATOM 944 C C . GLU A 1 117 ? 17.689 -9.627 3.806 1.00 97.94 117 GLU A C 1
ATOM 946 O O . GLU A 1 117 ? 18.071 -9.703 4.978 1.00 97.94 117 GLU A O 1
ATOM 951 N N . ILE A 1 118 ? 16.827 -8.682 3.411 1.00 97.88 118 ILE A N 1
ATOM 952 C CA . ILE A 1 118 ? 16.197 -7.738 4.339 1.00 97.88 118 ILE A CA 1
ATOM 953 C C . ILE A 1 118 ? 15.163 -8.501 5.171 1.00 97.88 118 ILE A C 1
ATOM 955 O O . ILE A 1 118 ? 14.108 -8.892 4.670 1.00 97.88 118 ILE A O 1
ATOM 959 N N . SER A 1 119 ? 15.463 -8.707 6.453 1.00 96.75 119 SER A N 1
ATOM 960 C CA . SER A 1 119 ? 14.581 -9.446 7.354 1.00 96.75 119 SER A CA 1
ATOM 961 C C . SER A 1 119 ? 13.432 -8.581 7.884 1.00 96.75 119 SER A C 1
ATOM 963 O O . SER A 1 119 ? 13.547 -7.356 8.010 1.00 96.75 119 SER A O 1
ATOM 965 N N . LEU A 1 120 ? 12.316 -9.233 8.223 1.00 94.00 120 LEU A N 1
ATOM 966 C CA . LEU A 1 120 ? 11.157 -8.569 8.816 1.00 94.00 120 LEU A CA 1
ATOM 967 C C . LEU A 1 120 ? 11.505 -7.969 10.183 1.00 94.00 120 LEU A C 1
ATOM 969 O O . LEU A 1 120 ? 11.121 -6.840 10.468 1.00 94.00 120 LEU A O 1
ATOM 973 N N . GLU A 1 121 ? 12.279 -8.687 10.996 1.00 93.56 121 GLU A N 1
ATOM 974 C CA . GLU A 1 121 ? 12.675 -8.259 12.340 1.00 93.56 121 GLU A CA 1
ATOM 975 C C . GLU A 1 121 ? 13.463 -6.946 12.298 1.00 93.56 121 GLU A C 1
ATOM 977 O O . GLU A 1 121 ? 13.222 -6.051 13.110 1.00 93.56 121 GLU A O 1
ATOM 982 N N . LEU A 1 122 ? 14.368 -6.802 11.321 1.00 94.94 122 LEU A N 1
ATOM 983 C CA . LEU A 1 122 ? 15.122 -5.569 11.114 1.00 94.94 122 LEU A CA 1
ATOM 984 C C . LEU A 1 122 ? 14.192 -4.395 10.787 1.00 94.94 122 LEU A C 1
ATOM 986 O O . LEU A 1 122 ? 14.32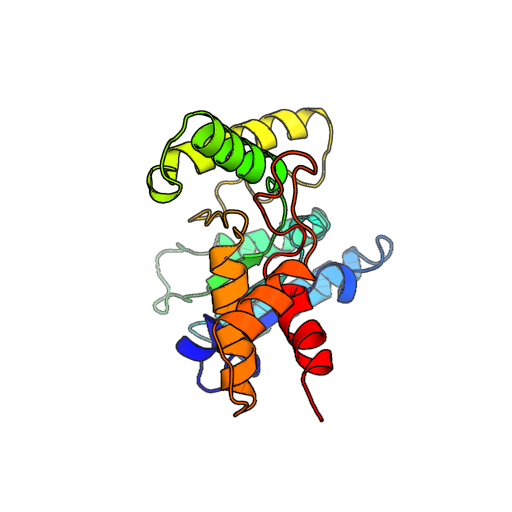8 -3.321 11.377 1.00 94.94 122 LEU A O 1
ATOM 990 N N . LEU A 1 123 ? 13.256 -4.586 9.854 1.00 94.00 123 LEU A N 1
ATOM 991 C CA . LEU A 1 123 ? 12.314 -3.538 9.460 1.00 94.00 123 LEU A CA 1
ATOM 992 C C . LEU A 1 123 ? 11.390 -3.161 10.618 1.00 94.00 123 LEU A C 1
ATOM 994 O O . LEU A 1 123 ? 11.230 -1.977 10.901 1.00 94.00 123 LEU A O 1
ATOM 998 N N . GLU A 1 124 ? 10.836 -4.141 11.332 1.00 88.81 124 GLU A N 1
ATOM 999 C CA . GLU A 1 124 ? 10.007 -3.886 12.509 1.00 88.81 124 GLU A CA 1
ATOM 1000 C C . GLU A 1 124 ? 10.761 -3.104 13.585 1.00 88.81 124 GLU A C 1
ATOM 1002 O O . GLU A 1 124 ? 10.214 -2.160 14.155 1.00 88.81 124 GLU A O 1
ATOM 1007 N N . GLN A 1 125 ? 12.014 -3.474 13.868 1.00 89.44 125 GLN A N 1
ATOM 1008 C CA . GLN A 1 125 ? 12.840 -2.766 14.841 1.00 89.44 125 GLN A CA 1
ATOM 1009 C C . GLN A 1 125 ? 13.042 -1.304 14.429 1.00 89.44 125 GLN A C 1
ATOM 1011 O O . GLN A 1 125 ? 12.870 -0.406 15.252 1.00 89.44 125 GLN A O 1
ATOM 1016 N N . ARG A 1 126 ? 13.383 -1.055 13.159 1.00 90.44 126 ARG A N 1
ATOM 1017 C CA . ARG A 1 126 ? 13.616 0.298 12.635 1.00 90.44 126 ARG A CA 1
ATOM 1018 C C . ARG A 1 126 ? 12.351 1.152 12.648 1.00 90.44 126 ARG A C 1
ATOM 1020 O O . ARG A 1 126 ? 12.399 2.284 13.117 1.00 90.44 126 ARG A O 1
ATOM 1027 N N . LEU A 1 127 ? 11.224 0.585 12.226 1.00 86.75 127 LEU A N 1
ATOM 1028 C CA . LEU A 1 127 ? 9.925 1.257 12.255 1.00 86.75 127 LEU A CA 1
ATOM 1029 C C . LEU A 1 127 ? 9.496 1.593 13.688 1.00 86.75 127 LEU A C 1
ATOM 1031 O O . LEU A 1 127 ? 9.043 2.703 13.952 1.00 86.75 127 LEU A O 1
ATOM 1035 N N . 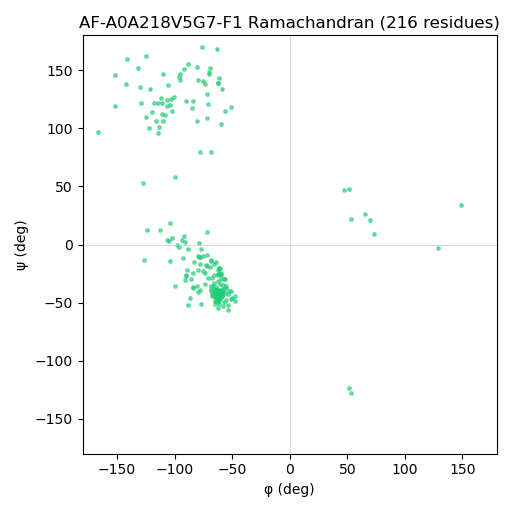ARG A 1 128 ? 9.669 0.667 14.643 1.00 80.50 128 ARG A N 1
ATOM 1036 C CA . ARG A 1 128 ? 9.354 0.924 16.059 1.00 80.50 128 ARG A CA 1
ATOM 1037 C C . ARG A 1 128 ? 10.170 2.088 16.628 1.00 80.50 128 ARG A C 1
ATOM 1039 O O . ARG A 1 128 ? 9.605 2.886 17.370 1.00 80.50 128 ARG A O 1
ATOM 1046 N N . LEU A 1 129 ? 11.453 2.197 16.274 1.00 81.88 129 LEU A N 1
ATOM 1047 C CA . LEU A 1 129 ? 12.315 3.303 16.707 1.00 81.88 129 LEU A CA 1
ATOM 1048 C C . LEU A 1 129 ? 11.852 4.650 16.133 1.00 81.88 129 LEU A C 1
ATOM 1050 O O . LEU A 1 129 ? 11.645 5.587 16.896 1.00 81.88 129 LEU A O 1
ATOM 1054 N N . GLU A 1 130 ? 11.589 4.731 14.826 1.00 79.50 130 GLU A N 1
ATOM 1055 C CA . GLU A 1 130 ? 11.092 5.960 14.179 1.00 79.50 130 GLU A CA 1
ATOM 1056 C C . GLU A 1 130 ? 9.798 6.468 14.840 1.00 79.50 130 GLU A C 1
ATOM 1058 O O . GLU A 1 130 ? 9.625 7.657 15.101 1.00 79.50 130 GLU A O 1
ATOM 1063 N N . LEU A 1 131 ? 8.887 5.553 15.175 1.00 69.62 131 LEU A N 1
ATOM 1064 C CA . LEU A 1 131 ? 7.610 5.881 15.813 1.00 69.62 131 LEU A CA 1
ATOM 1065 C C . LEU A 1 131 ? 7.759 6.333 17.271 1.00 69.62 131 LEU A C 1
ATOM 1067 O O . LEU A 1 131 ? 6.921 7.100 17.764 1.00 69.62 131 LEU A O 1
ATOM 1071 N N . GLN A 1 132 ? 8.792 5.848 17.963 1.00 67.31 132 GLN A N 1
ATOM 1072 C CA . GLN A 1 132 ? 9.168 6.310 19.298 1.00 67.31 132 GLN A CA 1
ATOM 1073 C C . GLN A 1 132 ? 9.827 7.690 19.257 1.00 67.31 132 GLN A C 1
ATOM 1075 O O . GLN A 1 132 ? 9.586 8.471 20.162 1.00 67.31 132 GLN A O 1
ATOM 1080 N N . GLU A 1 133 ? 10.586 8.031 18.219 1.00 65.00 133 GLU A N 1
ATOM 1081 C CA . GLU A 1 133 ? 11.222 9.352 18.084 1.00 65.00 133 GLU A CA 1
ATOM 1082 C C . GLU A 1 133 ? 10.240 10.423 17.583 1.00 65.00 133 GLU A C 1
ATOM 1084 O O . GLU A 1 133 ? 10.176 11.536 18.112 1.00 65.00 133 GLU A O 1
ATOM 1089 N N . ALA A 1 134 ? 9.385 10.082 16.612 1.00 57.19 134 ALA A N 1
ATOM 1090 C CA . ALA A 1 134 ? 8.323 10.966 16.121 1.00 57.19 134 ALA A CA 1
ATOM 1091 C C . ALA A 1 134 ? 7.334 11.356 17.235 1.00 57.19 134 ALA A C 1
ATOM 1093 O O . ALA A 1 134 ? 6.697 12.409 17.176 1.00 57.19 134 ALA A O 1
ATOM 1094 N N . ALA A 1 135 ? 7.237 10.523 18.272 1.00 50.41 135 ALA A N 1
ATOM 1095 C CA . ALA A 1 135 ? 6.438 10.745 19.461 1.00 50.41 135 ALA A CA 1
ATOM 1096 C C . ALA A 1 135 ? 6.716 12.040 20.202 1.00 50.41 135 ALA A C 1
ATOM 1098 O O . ALA A 1 135 ? 5.796 12.633 20.764 1.00 50.41 135 ALA A O 1
ATOM 1099 N N . GLU A 1 136 ? 7.988 12.415 20.237 1.00 49.28 136 GLU A N 1
ATOM 1100 C CA . GLU A 1 136 ? 8.466 13.557 20.995 1.00 49.28 136 GLU A CA 1
ATOM 1101 C C . GLU A 1 136 ? 8.143 14.864 20.256 1.00 49.28 136 GLU A C 1
ATOM 1103 O O . GLU A 1 136 ? 8.102 15.924 20.875 1.00 49.28 136 GLU A O 1
ATOM 1108 N N . ASN A 1 137 ? 7.815 14.782 18.953 1.00 45.31 137 ASN A N 1
ATOM 1109 C CA . ASN A 1 137 ? 7.665 15.936 18.065 1.00 45.31 137 ASN A CA 1
ATOM 1110 C C . ASN A 1 137 ? 6.317 16.023 17.304 1.00 45.31 137 ASN A C 1
ATOM 1112 O O . ASN A 1 137 ? 6.011 17.083 16.759 1.00 45.31 137 ASN A O 1
ATOM 1116 N N . SER A 1 138 ? 5.484 14.970 17.250 1.00 45.72 138 SER A N 1
ATOM 1117 C CA . SER A 1 138 ? 4.184 14.988 16.547 1.00 45.72 138 SER A CA 1
ATOM 1118 C C . SER A 1 138 ? 3.153 14.019 17.152 1.00 45.72 138 SER A C 1
ATOM 1120 O O . SER A 1 138 ? 3.332 12.803 17.175 1.00 45.72 138 SER A O 1
ATOM 1122 N N . TYR A 1 139 ? 2.032 14.568 17.629 1.00 49.56 139 TYR A N 1
ATOM 1123 C CA . TYR A 1 139 ? 1.050 13.885 18.486 1.00 49.56 139 TYR A CA 1
ATOM 1124 C C . TYR A 1 139 ? 0.080 12.919 17.767 1.00 49.56 139 TYR A C 1
ATOM 1126 O O . TYR A 1 139 ? -0.629 12.177 18.443 1.00 49.56 139 TYR A O 1
ATOM 1134 N N . ALA A 1 140 ? 0.009 12.907 16.429 1.00 49.06 140 ALA A N 1
ATOM 1135 C CA . ALA A 1 140 ? -1.071 12.212 15.705 1.00 49.06 140 ALA A CA 1
ATOM 1136 C C . ALA A 1 140 ? -0.699 10.825 15.141 1.00 49.06 140 ALA A C 1
ATOM 1138 O O . ALA A 1 140 ? -1.532 9.922 15.141 1.00 49.06 140 ALA A O 1
ATOM 1139 N N . HIS A 1 141 ? 0.538 10.616 14.679 1.00 51.06 141 HIS A N 1
ATOM 1140 C CA . HIS A 1 141 ? 0.895 9.407 13.911 1.00 51.06 141 HIS A CA 1
ATOM 1141 C C . HIS A 1 141 ? 1.231 8.184 14.772 1.00 51.06 141 HIS A C 1
ATOM 1143 O O . HIS A 1 141 ? 1.264 7.052 14.300 1.00 51.06 141 HIS A O 1
ATOM 1149 N N . SER A 1 142 ? 1.472 8.403 16.056 1.00 53.34 142 SER A N 1
ATOM 1150 C CA . SER A 1 142 ? 2.101 7.433 16.938 1.00 53.34 142 SER A CA 1
ATOM 1151 C C . SER A 1 142 ? 1.133 6.525 17.697 1.00 53.34 142 SER A C 1
ATOM 1153 O O . SER A 1 142 ? 1.561 5.583 18.351 1.00 53.34 142 SER A O 1
ATOM 1155 N N . GLN A 1 143 ? -0.168 6.813 17.690 1.00 56.12 143 GLN A N 1
ATOM 1156 C CA . GLN A 1 143 ? -1.099 6.151 18.607 1.00 56.12 143 GLN A CA 1
ATOM 1157 C C . GLN A 1 143 ? -1.592 4.785 18.091 1.00 56.12 143 GLN A C 1
ATOM 1159 O O . GLN A 1 143 ? -1.908 3.912 18.893 1.00 56.12 143 GLN A O 1
ATOM 1164 N N . LEU A 1 144 ? -1.576 4.564 16.769 1.00 55.59 144 LEU A N 1
ATOM 1165 C CA . LEU A 1 144 ? -1.940 3.284 16.137 1.00 55.59 144 LEU A CA 1
ATOM 1166 C C . LEU A 1 144 ? -1.007 2.135 16.548 1.00 55.59 144 LEU A C 1
ATOM 1168 O O . LEU A 1 144 ? -1.466 1.020 16.770 1.00 55.59 144 LEU A O 1
ATOM 1172 N N . LEU A 1 145 ? 0.295 2.412 16.668 1.00 55.31 145 LEU A N 1
ATOM 1173 C CA . LEU A 1 145 ? 1.333 1.396 16.894 1.00 55.31 145 LEU A CA 1
ATOM 1174 C C . LEU A 1 145 ? 1.858 1.359 18.337 1.00 55.31 145 LEU A C 1
ATOM 1176 O O . LEU A 1 145 ? 2.497 0.385 18.724 1.00 55.31 145 LEU A O 1
ATOM 1180 N N . ARG A 1 146 ? 1.573 2.381 19.156 1.00 55.97 146 ARG A N 1
ATOM 1181 C CA . ARG A 1 146 ? 2.009 2.433 20.565 1.00 55.97 146 ARG A CA 1
ATOM 1182 C C . ARG A 1 146 ? 1.224 1.523 21.508 1.00 55.97 146 ARG A C 1
ATOM 1184 O O . ARG A 1 146 ? 1.731 1.206 22.576 1.00 55.97 146 ARG A O 1
ATOM 1191 N N . GLU A 1 147 ? 0.001 1.134 21.158 1.00 56.97 147 GLU A N 1
ATOM 1192 C CA . GLU A 1 147 ? -0.921 0.494 22.110 1.00 56.97 147 GLU A CA 1
ATOM 1193 C C . GLU A 1 147 ? -1.069 -1.028 21.925 1.00 56.97 147 GLU A C 1
ATOM 1195 O O . GLU A 1 147 ? -2.028 -1.606 22.421 1.00 56.97 147 GLU A O 1
ATOM 1200 N N . ASN A 1 148 ? -0.131 -1.697 21.235 1.00 60.34 148 ASN A N 1
ATOM 1201 C CA . ASN A 1 148 ? -0.162 -3.152 20.974 1.00 60.34 148 ASN A CA 1
ATOM 1202 C C . ASN A 1 148 ? -1.475 -3.661 20.337 1.00 60.34 148 ASN A C 1
ATOM 1204 O O . ASN A 1 148 ? -1.795 -4.841 20.422 1.00 60.34 148 ASN A O 1
ATOM 1208 N N . LEU A 1 149 ? -2.236 -2.780 19.680 1.00 70.19 149 LEU A N 1
ATOM 1209 C CA . LEU A 1 149 ? -3.478 -3.133 18.983 1.00 70.19 149 LEU A CA 1
ATOM 1210 C C . LEU A 1 149 ? -3.231 -3.769 17.610 1.00 70.19 149 LEU A C 1
ATOM 1212 O O . LEU A 1 149 ? -4.167 -4.223 16.961 1.00 70.19 149 LEU A O 1
ATOM 1216 N N . ILE A 1 150 ? -1.985 -3.742 17.142 1.00 80.56 150 ILE A N 1
ATOM 1217 C CA . ILE A 1 150 ? -1.572 -4.293 15.858 1.00 80.56 150 ILE A CA 1
ATOM 1218 C C . ILE A 1 150 ? -0.888 -5.630 16.113 1.00 80.56 150 ILE A C 1
ATOM 1220 O O . ILE A 1 150 ? 0.190 -5.663 16.704 1.00 80.56 150 ILE A O 1
ATOM 1224 N N . ASP A 1 151 ? -1.503 -6.709 15.631 1.00 84.81 151 ASP A N 1
ATOM 1225 C CA . ASP A 1 151 ? -0.947 -8.060 15.744 1.00 84.81 151 ASP A CA 1
ATOM 1226 C C . ASP A 1 151 ? 0.327 -8.222 14.902 1.00 84.81 151 ASP A C 1
ATOM 1228 O O . ASP A 1 151 ? 1.312 -8.804 15.351 1.00 84.81 151 ASP A O 1
ATOM 1232 N N . PHE A 1 152 ? 0.311 -7.692 13.673 1.00 87.25 152 PHE A N 1
ATOM 1233 C CA . PHE A 1 152 ? 1.399 -7.830 12.707 1.00 87.25 152 PHE A CA 1
ATOM 1234 C C . PHE A 1 152 ? 1.600 -6.547 11.906 1.00 87.25 152 PHE A C 1
ATOM 1236 O O . PHE A 1 152 ? 0.640 -5.940 11.424 1.00 87.25 152 PHE A O 1
ATOM 1243 N N . VAL A 1 153 ? 2.863 -6.181 11.694 1.00 86.88 153 VAL A N 1
ATOM 1244 C CA . VAL A 1 153 ? 3.256 -5.122 10.761 1.00 86.88 153 VAL A CA 1
ATOM 1245 C C . VAL A 1 153 ? 3.800 -5.783 9.500 1.00 86.88 153 VAL A C 1
ATOM 1247 O O . VAL A 1 153 ? 4.718 -6.593 9.564 1.00 86.88 153 VAL A O 1
ATOM 1250 N N . VAL A 1 154 ? 3.236 -5.442 8.339 1.00 92.62 154 VAL A N 1
ATOM 1251 C CA . VAL A 1 154 ? 3.651 -6.009 7.046 1.00 92.62 154 VAL A CA 1
ATOM 1252 C C . VAL A 1 154 ? 4.269 -4.902 6.184 1.00 92.62 154 VAL A C 1
ATOM 1254 O O . VAL A 1 154 ? 3.526 -4.148 5.552 1.00 92.62 154 VAL A O 1
ATOM 1257 N N . PRO A 1 155 ? 5.607 -4.752 6.167 1.00 93.81 155 PRO A N 1
ATOM 1258 C CA . PRO A 1 155 ? 6.272 -3.705 5.402 1.00 93.81 155 PRO A CA 1
ATOM 1259 C C . PRO A 1 155 ? 6.296 -4.028 3.902 1.00 93.81 155 PRO A C 1
ATOM 1261 O O . PRO A 1 155 ? 6.546 -5.162 3.491 1.00 93.81 155 PRO A O 1
ATOM 1264 N N . PHE A 1 156 ? 6.092 -3.004 3.073 1.00 95.62 156 PHE A N 1
ATOM 1265 C CA . PHE A 1 156 ? 6.181 -3.104 1.616 1.00 95.62 156 PHE A CA 1
ATOM 1266 C C . PHE A 1 156 ? 7.439 -2.389 1.129 1.00 95.62 156 PHE A C 1
ATOM 1268 O O . PHE A 1 156 ? 7.542 -1.167 1.202 1.00 95.62 156 PHE A O 1
ATOM 1275 N N . LEU A 1 157 ? 8.401 -3.161 0.627 1.00 97.50 157 LEU A N 1
ATOM 1276 C CA . LEU A 1 157 ? 9.653 -2.632 0.089 1.00 97.50 157 LEU A CA 1
ATOM 1277 C C . LEU A 1 157 ? 9.430 -1.888 -1.249 1.00 97.50 157 LEU A C 1
ATOM 1279 O O . LEU A 1 157 ? 8.591 -2.313 -2.055 1.00 97.50 157 LEU A O 1
ATOM 1283 N N . PRO A 1 158 ? 10.222 -0.843 -1.560 1.00 97.31 158 PRO A N 1
ATOM 1284 C CA . PRO A 1 158 ? 10.099 -0.089 -2.808 1.00 97.31 158 PRO A CA 1
ATOM 1285 C C . PRO A 1 158 ? 10.337 -0.972 -4.036 1.00 97.31 158 PRO A C 1
ATOM 1287 O O . PRO A 1 158 ? 11.176 -1.868 -4.013 1.00 97.31 158 PRO A O 1
ATOM 1290 N N . LEU A 1 159 ? 9.611 -0.739 -5.129 1.00 98.06 159 LEU A N 1
ATOM 1291 C CA . LEU A 1 159 ? 9.711 -1.578 -6.325 1.00 98.06 159 LEU A CA 1
ATOM 1292 C C . LEU A 1 159 ? 10.877 -1.155 -7.220 1.00 98.06 159 LEU A C 1
ATOM 1294 O O . LEU A 1 159 ? 10.932 -0.019 -7.677 1.00 98.06 159 LEU A O 1
ATOM 1298 N N . GLU A 1 160 ? 11.774 -2.087 -7.511 1.00 97.19 160 GLU A N 1
ATOM 1299 C CA . GLU A 1 160 ? 12.870 -1.899 -8.475 1.00 97.19 160 GLU A CA 1
ATOM 1300 C C . GLU A 1 160 ? 12.407 -1.980 -9.938 1.00 97.19 160 GLU A C 1
ATOM 1302 O O . GLU A 1 160 ? 11.293 -2.412 -10.245 1.00 97.19 160 GLU A O 1
ATOM 1307 N N . TYR A 1 161 ? 13.300 -1.617 -10.859 1.00 96.38 161 TYR A N 1
ATOM 1308 C CA . TYR A 1 161 ? 13.058 -1.609 -12.305 1.00 96.38 161 TYR A CA 1
ATOM 1309 C C . TYR A 1 161 ? 12.456 -2.916 -12.850 1.00 96.38 161 TYR A C 1
ATOM 1311 O O . TYR A 1 161 ? 11.466 -2.902 -13.583 1.00 96.38 161 TYR A O 1
ATOM 1319 N N . HIS A 1 162 ? 13.006 -4.063 -12.444 1.00 96.06 162 HIS A N 1
ATOM 1320 C CA . HIS A 1 162 ? 12.489 -5.375 -12.836 1.00 96.06 162 HIS A CA 1
ATOM 1321 C C . HIS A 1 162 ? 11.021 -5.578 -12.413 1.00 96.06 162 HIS A C 1
ATOM 1323 O O . HIS A 1 162 ? 10.209 -6.046 -13.212 1.00 96.06 162 HIS A O 1
ATOM 1329 N N . HIS A 1 163 ? 10.649 -5.161 -11.199 1.00 98.12 163 HIS A N 1
ATOM 1330 C CA . HIS A 1 163 ? 9.272 -5.262 -10.713 1.00 98.12 163 HIS A CA 1
ATOM 1331 C C . HIS A 1 163 ? 8.312 -4.393 -11.534 1.00 98.12 163 HIS A C 1
ATOM 1333 O O . HIS A 1 163 ? 7.193 -4.810 -11.827 1.00 98.12 163 HIS A O 1
ATOM 1339 N N . VAL A 1 164 ? 8.753 -3.209 -11.972 1.00 98.12 164 VAL A N 1
ATOM 1340 C CA . VAL A 1 164 ? 7.963 -2.350 -12.868 1.00 98.12 164 VAL A CA 1
ATOM 1341 C C . VAL A 1 164 ? 7.702 -3.045 -14.206 1.00 98.12 164 VAL A C 1
ATOM 1343 O O . VAL A 1 164 ? 6.575 -2.996 -14.701 1.00 98.12 164 VAL A O 1
ATOM 1346 N N . LYS A 1 165 ? 8.693 -3.753 -14.770 1.00 97.88 165 LYS A N 1
ATOM 1347 C CA . LYS A 1 165 ? 8.489 -4.562 -15.984 1.00 97.88 165 LYS A CA 1
ATOM 1348 C C . LYS A 1 165 ? 7.458 -5.675 -15.773 1.00 97.88 165 LYS A C 1
ATOM 1350 O O . LYS A 1 165 ? 6.627 -5.894 -16.653 1.00 97.88 165 LYS A O 1
ATOM 1355 N N . LEU A 1 166 ? 7.471 -6.345 -14.616 1.00 98.19 166 LEU A N 1
ATOM 1356 C CA . LEU A 1 166 ? 6.452 -7.347 -14.272 1.00 98.19 166 LEU A CA 1
ATOM 1357 C C . LEU A 1 166 ? 5.053 -6.724 -14.193 1.00 98.19 166 LEU A C 1
ATOM 1359 O O . LEU A 1 166 ? 4.110 -7.257 -14.768 1.00 98.19 166 LEU A O 1
ATOM 1363 N N . CYS A 1 167 ? 4.921 -5.551 -13.575 1.00 97.75 167 CYS A N 1
ATOM 1364 C CA . CYS A 1 167 ? 3.651 -4.828 -13.556 1.00 97.75 167 CYS A CA 1
ATOM 1365 C C . CYS A 1 167 ? 3.187 -4.410 -14.955 1.00 97.75 167 CYS A C 1
ATOM 1367 O O . CYS A 1 167 ? 1.994 -4.465 -15.247 1.00 97.75 167 CYS A O 1
ATOM 1369 N N . ALA A 1 168 ? 4.110 -3.989 -15.825 1.00 97.75 168 ALA A N 1
ATOM 1370 C CA . ALA A 1 168 ? 3.785 -3.652 -17.207 1.00 97.75 168 ALA A CA 1
ATOM 1371 C C . ALA A 1 168 ? 3.246 -4.881 -17.939 1.00 97.75 168 ALA A C 1
ATOM 1373 O O . ALA A 1 168 ? 2.187 -4.804 -18.557 1.00 97.75 168 ALA A O 1
ATOM 1374 N N . ARG A 1 169 ? 3.918 -6.028 -17.790 1.00 97.75 169 ARG A N 1
ATOM 1375 C CA . ARG A 1 169 ? 3.486 -7.311 -18.348 1.00 97.75 169 ARG A CA 1
ATOM 1376 C C . ARG A 1 169 ? 2.062 -7.649 -17.928 1.00 97.75 169 ARG A C 1
ATOM 1378 O O . ARG A 1 169 ? 1.213 -7.909 -18.778 1.00 97.75 169 ARG A O 1
ATOM 1385 N N . ASP A 1 170 ? 1.792 -7.594 -16.630 1.00 97.06 170 ASP A N 1
ATOM 1386 C CA . ASP A 1 170 ? 0.481 -7.931 -16.086 1.00 97.06 170 ASP A CA 1
ATOM 1387 C C . ASP A 1 170 ? -0.593 -6.929 -16.554 1.00 97.06 170 ASP A C 1
ATOM 1389 O O . ASP A 1 170 ? -1.728 -7.321 -16.826 1.00 97.06 170 ASP A O 1
ATOM 1393 N N . ALA A 1 171 ? -0.237 -5.653 -16.746 1.00 96.25 171 ALA A N 1
ATOM 1394 C CA . ALA A 1 171 ? -1.137 -4.639 -17.296 1.00 96.25 171 ALA A CA 1
ATOM 1395 C C . ALA A 1 171 ? -1.483 -4.874 -18.782 1.00 96.25 171 ALA A C 1
ATOM 1397 O O . ALA A 1 171 ? -2.635 -4.667 -19.171 1.00 96.25 171 ALA A O 1
ATOM 1398 N N . PHE A 1 172 ? -0.529 -5.331 -19.605 1.00 96.62 172 PHE A N 1
ATOM 1399 C CA . PHE A 1 172 ? -0.801 -5.757 -20.986 1.00 96.62 172 PHE A CA 1
ATOM 1400 C C . PHE A 1 172 ? -1.725 -6.982 -21.011 1.00 96.62 172 PHE A C 1
ATOM 1402 O O . PHE A 1 172 ? -2.754 -6.968 -21.692 1.00 96.62 172 PHE A O 1
ATOM 1409 N N . LEU A 1 173 ? -1.407 -8.007 -20.211 1.00 96.06 173 LEU A N 1
ATOM 1410 C CA . LEU A 1 173 ? -2.196 -9.239 -20.116 1.00 96.06 173 LEU A CA 1
ATOM 1411 C C . LEU A 1 173 ? -3.634 -8.978 -19.657 1.00 96.06 173 LEU A C 1
ATOM 1413 O O . LEU A 1 173 ? -4.570 -9.508 -20.252 1.00 96.06 173 LEU A O 1
ATOM 1417 N N . ALA A 1 174 ? -3.830 -8.115 -18.657 1.00 94.62 174 ALA A N 1
ATOM 1418 C CA . ALA A 1 174 ? -5.155 -7.757 -18.148 1.00 94.62 174 ALA A CA 1
ATOM 1419 C C . ALA A 1 174 ? -6.061 -7.098 -19.204 1.00 94.62 174 ALA A C 1
ATOM 1421 O O . ALA A 1 174 ? -7.282 -7.090 -19.050 1.00 94.62 174 ALA A O 1
ATOM 1422 N N . ARG A 1 175 ? -5.478 -6.549 -20.276 1.00 93.44 175 ARG A N 1
ATOM 1423 C CA . ARG A 1 175 ? -6.200 -5.954 -21.409 1.00 93.44 175 ARG A CA 1
ATOM 1424 C C . ARG A 1 175 ? -6.206 -6.833 -2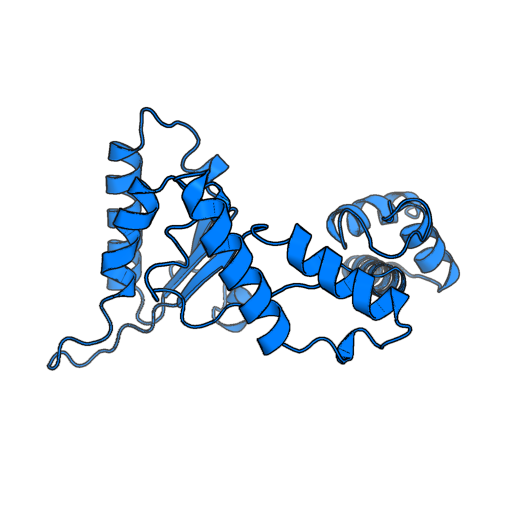2.661 1.00 93.44 175 ARG A C 1
ATOM 1426 O O . ARG A 1 175 ? -6.718 -6.397 -23.686 1.00 93.44 175 ARG A O 1
ATOM 1433 N N . GLY A 1 176 ? -5.642 -8.040 -22.596 1.00 94.06 176 GLY A N 1
ATOM 1434 C CA . GLY A 1 176 ? -5.528 -8.938 -23.749 1.00 94.06 176 GLY A CA 1
ATOM 1435 C C . GLY A 1 176 ? -4.615 -8.401 -24.855 1.00 94.06 176 GLY A C 1
ATOM 1436 O O . GLY A 1 176 ? -4.809 -8.731 -26.022 1.00 94.06 176 GLY A O 1
ATOM 1437 N N . LEU A 1 177 ? -3.651 -7.547 -24.507 1.00 93.19 177 LEU A N 1
ATOM 1438 C CA . LEU A 1 177 ? -2.741 -6.922 -25.461 1.00 93.19 177 LEU A CA 1
ATOM 1439 C C . LEU A 1 177 ? -1.434 -7.720 -25.565 1.00 93.19 177 LEU A C 1
ATOM 1441 O O . LEU A 1 177 ? -0.920 -8.181 -24.540 1.00 93.19 177 LEU A O 1
ATOM 1445 N N . PRO A 1 178 ? -0.856 -7.856 -26.772 1.00 93.88 178 PRO A N 1
ATOM 1446 C CA . PRO A 1 178 ? 0.466 -8.440 -26.923 1.00 93.88 178 PRO A CA 1
ATOM 1447 C C . PRO A 1 178 ? 1.534 -7.505 -26.343 1.00 93.88 178 PRO A C 1
ATOM 1449 O O . PRO A 1 178 ? 1.386 -6.283 -26.353 1.00 93.88 178 PRO A O 1
ATOM 1452 N N . TYR A 1 179 ? 2.639 -8.081 -25.880 1.00 95.19 179 TYR A N 1
ATOM 1453 C CA . TYR A 1 179 ? 3.812 -7.337 -25.432 1.00 95.19 179 TYR A CA 1
ATOM 1454 C C . TYR A 1 179 ? 5.095 -8.059 -25.853 1.00 95.19 179 TYR A C 1
ATOM 1456 O O . TYR A 1 179 ? 5.106 -9.262 -26.112 1.00 95.19 179 TYR A O 1
ATOM 1464 N N . THR A 1 180 ? 6.192 -7.312 -25.892 1.00 96.44 180 THR A N 1
ATOM 1465 C CA . THR A 1 180 ? 7.560 -7.816 -26.054 1.00 96.44 180 THR A CA 1
ATOM 1466 C C . THR A 1 180 ? 8.428 -7.315 -24.904 1.00 96.44 180 THR A C 1
ATOM 1468 O O . THR A 1 180 ? 8.092 -6.323 -24.258 1.00 96.44 180 THR A O 1
ATOM 1471 N N . GLU A 1 181 ? 9.580 -7.939 -24.663 1.00 97.06 181 GLU A N 1
ATOM 1472 C CA . GLU A 1 181 ? 10.526 -7.437 -23.654 1.00 97.06 181 GLU A CA 1
ATOM 1473 C C . GLU A 1 181 ? 10.931 -5.976 -23.898 1.00 97.06 181 GLU A C 1
ATOM 1475 O O . GLU A 1 181 ? 11.045 -5.208 -22.944 1.00 97.06 181 GLU A O 1
ATOM 1480 N N . ALA A 1 182 ? 11.061 -5.566 -25.164 1.00 96.81 182 ALA A N 1
ATOM 1481 C CA . ALA A 1 182 ? 11.372 -4.188 -25.534 1.00 96.81 182 ALA A CA 1
ATOM 1482 C C . ALA A 1 182 ? 10.251 -3.212 -25.142 1.00 96.81 182 ALA A C 1
ATOM 1484 O O . ALA A 1 182 ? 10.529 -2.153 -24.585 1.00 96.81 182 ALA A O 1
ATOM 1485 N N . THR A 1 183 ? 8.981 -3.569 -25.364 1.00 95.81 183 THR A N 1
ATOM 1486 C CA . THR A 1 183 ? 7.857 -2.704 -24.964 1.00 95.81 183 THR A CA 1
ATOM 1487 C C . THR A 1 183 ? 7.725 -2.614 -23.445 1.00 95.81 183 THR A C 1
ATOM 1489 O O . THR A 1 183 ? 7.412 -1.548 -22.921 1.00 95.81 183 THR A O 1
ATOM 1492 N N . LEU A 1 184 ? 7.995 -3.705 -22.715 1.00 97.38 184 LEU A N 1
ATOM 1493 C CA . LEU A 1 184 ? 8.008 -3.678 -21.247 1.00 97.38 184 LEU A CA 1
ATOM 1494 C C . LEU A 1 184 ? 9.109 -2.755 -20.718 1.00 97.38 184 LEU A C 1
ATOM 1496 O O . LEU A 1 184 ? 8.879 -1.996 -19.776 1.00 97.38 184 LEU A O 1
ATOM 1500 N N . ASP A 1 185 ? 10.285 -2.806 -21.342 1.00 97.19 185 ASP A N 1
ATOM 1501 C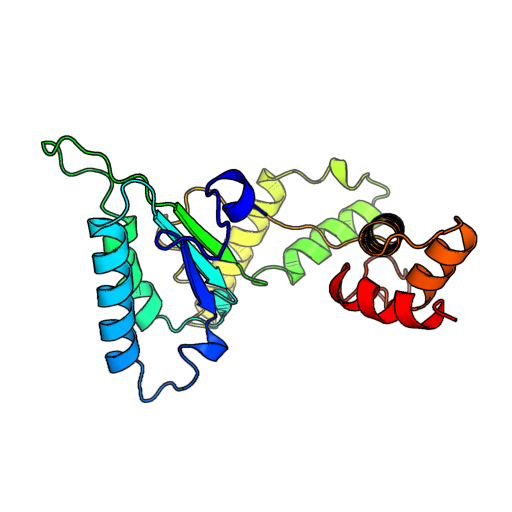 CA . ASP A 1 185 ? 11.408 -1.938 -21.010 1.00 97.19 185 ASP A CA 1
ATOM 1502 C C . ASP A 1 185 ? 11.078 -0.464 -21.278 1.00 97.19 185 ASP A C 1
ATOM 1504 O O . ASP A 1 185 ? 11.238 0.370 -20.395 1.00 97.19 185 ASP A O 1
ATOM 1508 N N . GLN A 1 186 ? 10.490 -0.142 -22.434 1.00 96.62 186 GLN A N 1
ATOM 1509 C CA . GLN A 1 186 ? 10.047 1.221 -22.746 1.00 96.62 186 GLN A CA 1
ATOM 1510 C C . GLN A 1 186 ? 9.012 1.749 -21.745 1.00 96.62 186 GLN A C 1
ATOM 1512 O O . GLN A 1 186 ? 9.080 2.910 -21.341 1.00 96.62 186 GLN A O 1
ATOM 1517 N N . VAL A 1 187 ? 8.069 0.909 -21.300 1.00 96.62 187 VAL A N 1
ATOM 1518 C CA . VAL A 1 187 ? 7.120 1.290 -20.243 1.00 96.62 187 VAL A CA 1
ATOM 1519 C C . VAL A 1 187 ? 7.847 1.611 -18.944 1.00 96.62 187 VAL A C 1
ATOM 1521 O O . VAL A 1 187 ? 7.554 2.638 -18.330 1.00 96.62 187 VAL A O 1
ATOM 1524 N N . ALA A 1 188 ? 8.800 0.769 -18.539 1.00 96.44 188 ALA A N 1
ATOM 1525 C CA . ALA A 1 188 ? 9.592 1.004 -17.343 1.00 96.44 188 ALA A CA 1
ATOM 1526 C C . ALA A 1 188 ? 10.423 2.293 -17.464 1.00 96.44 188 ALA A C 1
ATOM 1528 O O . ALA A 1 188 ? 10.380 3.110 -16.553 1.00 96.44 188 ALA A O 1
ATOM 1529 N N . GLN A 1 189 ? 11.074 2.560 -18.599 1.00 95.56 189 GLN A N 1
ATOM 1530 C CA . GLN A 1 189 ? 11.854 3.787 -18.833 1.00 95.56 189 GLN A CA 1
ATOM 1531 C C . GLN A 1 189 ? 11.034 5.087 -18.723 1.00 95.56 189 GLN A C 1
ATOM 1533 O O . GLN A 1 189 ? 11.590 6.135 -18.402 1.00 95.56 189 GLN A O 1
ATOM 1538 N N . MET A 1 190 ? 9.717 5.043 -18.958 1.00 95.31 190 MET A N 1
ATOM 1539 C CA . MET A 1 190 ? 8.822 6.198 -18.768 1.00 95.31 190 MET A CA 1
ATOM 1540 C C . MET A 1 190 ? 8.461 6.473 -17.298 1.00 95.31 190 MET A C 1
ATOM 1542 O O . MET A 1 190 ? 7.734 7.430 -16.999 1.00 95.31 190 MET A O 1
ATOM 1546 N N . MET A 1 191 ? 8.906 5.620 -16.377 1.00 95.69 191 MET A N 1
ATOM 1547 C CA . MET A 1 191 ? 8.682 5.778 -14.946 1.00 95.69 191 MET A CA 1
ATOM 1548 C C . MET A 1 191 ? 9.792 6.615 -14.310 1.00 95.69 191 MET A C 1
ATOM 1550 O O . MET A 1 191 ? 10.911 6.712 -14.809 1.00 95.69 191 MET A O 1
ATOM 1554 N N . VAL A 1 192 ? 9.468 7.242 -13.182 1.00 96.19 192 VAL A N 1
ATOM 1555 C CA . VAL A 1 192 ? 10.438 8.016 -12.403 1.00 96.19 192 VAL A CA 1
ATOM 1556 C C . VAL A 1 192 ? 11.087 7.094 -11.382 1.00 96.19 192 VAL A C 1
ATOM 1558 O O . VAL A 1 192 ? 10.384 6.512 -10.556 1.00 96.19 192 VAL A O 1
ATOM 1561 N N . PHE A 1 193 ? 12.416 7.011 -11.418 1.00 96.25 193 PHE A N 1
ATOM 1562 C CA . PHE A 1 193 ? 13.205 6.248 -10.457 1.00 96.25 193 PHE A CA 1
ATOM 1563 C C . PHE A 1 193 ? 14.018 7.155 -9.531 1.00 96.25 193 PHE A C 1
ATOM 1565 O O . PHE A 1 193 ? 14.460 8.233 -9.935 1.00 96.25 193 PHE A O 1
ATOM 1572 N N . VAL A 1 194 ? 14.194 6.701 -8.292 1.00 94.56 194 VAL A N 1
ATOM 1573 C CA . VAL A 1 194 ? 14.897 7.371 -7.197 1.00 94.56 194 VAL A CA 1
ATOM 1574 C C . VAL A 1 194 ? 15.885 6.406 -6.512 1.00 94.56 194 VAL A C 1
ATOM 1576 O O . VAL A 1 194 ? 15.643 5.198 -6.520 1.00 94.56 194 VAL A O 1
ATOM 1579 N N . PRO A 1 195 ? 16.988 6.901 -5.921 1.00 94.06 195 PRO A N 1
ATOM 1580 C CA . PRO A 1 195 ? 17.471 8.285 -5.987 1.00 94.06 195 PRO A CA 1
ATOM 1581 C C . PRO A 1 195 ? 17.850 8.683 -7.425 1.00 94.06 195 PRO A C 1
ATOM 1583 O O . PRO A 1 195 ? 17.843 7.844 -8.327 1.00 94.06 195 PRO A O 1
ATOM 1586 N N . LYS A 1 196 ? 18.081 9.974 -7.690 1.00 89.88 196 LYS A N 1
ATOM 1587 C CA . LYS A 1 196 ? 18.266 10.465 -9.072 1.00 89.88 196 LYS A CA 1
ATOM 1588 C C . LYS A 1 196 ? 19.552 9.937 -9.706 1.00 89.88 196 LYS A C 1
ATOM 1590 O O . LYS A 1 196 ? 19.618 9.811 -10.930 1.00 89.88 196 LYS A O 1
ATOM 1595 N N . GLU A 1 197 ? 20.546 9.675 -8.871 1.00 88.75 197 GLU A N 1
ATOM 1596 C CA . GLU A 1 197 ? 21.890 9.254 -9.219 1.00 88.75 197 GLU A CA 1
ATOM 1597 C C . GLU A 1 197 ? 21.898 7.767 -9.594 1.00 88.75 197 GLU A C 1
ATOM 1599 O O . GLU A 1 197 ? 22.355 7.415 -10.680 1.00 88.75 197 GLU A O 1
ATOM 1604 N N . GLU A 1 198 ? 21.325 6.909 -8.744 1.00 89.62 198 GLU A N 1
ATOM 1605 C CA . GLU A 1 198 ? 21.306 5.455 -8.943 1.00 89.62 198 GLU A CA 1
ATOM 1606 C C . GLU A 1 198 ? 20.088 4.953 -9.744 1.00 89.62 198 GLU A C 1
ATOM 1608 O O . GLU A 1 198 ? 20.152 3.874 -10.330 1.00 89.62 198 GLU A O 1
ATOM 1613 N N . LYS A 1 199 ? 18.981 5.715 -9.798 1.00 92.44 199 LYS A N 1
ATOM 1614 C CA . LYS A 1 199 ? 17.719 5.368 -10.493 1.00 92.44 199 LYS A CA 1
ATOM 1615 C C . LYS A 1 199 ? 17.225 3.946 -10.194 1.00 92.44 199 LYS A C 1
ATOM 1617 O O . LYS A 1 199 ? 16.823 3.207 -11.091 1.00 92.44 199 LYS A O 1
ATOM 1622 N N . LEU A 1 200 ? 17.226 3.581 -8.917 1.00 93.75 200 LEU A N 1
ATOM 1623 C CA . LEU A 1 200 ? 17.013 2.205 -8.476 1.00 93.75 200 LEU A CA 1
ATOM 1624 C C . LEU A 1 200 ? 15.533 1.851 -8.259 1.00 93.75 200 LEU A C 1
ATOM 1626 O O . LEU A 1 200 ? 15.024 0.864 -8.794 1.00 93.75 200 LEU A O 1
ATOM 1630 N N . PHE A 1 201 ? 14.831 2.667 -7.476 1.00 97.19 201 PHE A N 1
ATOM 1631 C CA . PHE A 1 201 ? 13.476 2.403 -7.003 1.00 97.19 201 PHE A CA 1
ATOM 1632 C C . PHE A 1 201 ? 12.446 3.261 -7.731 1.00 97.19 201 PHE A C 1
ATOM 1634 O O . PHE A 1 201 ? 12.647 4.454 -7.913 1.00 97.19 201 PHE A O 1
ATOM 1641 N N . SER A 1 202 ? 11.308 2.693 -8.119 1.00 97.12 202 SER A N 1
ATOM 1642 C CA . SER A 1 202 ? 10.214 3.445 -8.737 1.00 97.12 202 SER A CA 1
ATOM 1643 C C . SER A 1 202 ? 9.534 4.339 -7.703 1.00 97.12 202 SER A C 1
ATOM 1645 O O . SER A 1 202 ? 8.947 3.848 -6.738 1.00 97.12 202 SER A O 1
ATOM 1647 N N . ALA A 1 203 ? 9.528 5.650 -7.949 1.00 95.12 203 ALA A N 1
ATOM 1648 C CA . ALA A 1 203 ? 8.949 6.654 -7.054 1.00 95.12 203 ALA A CA 1
ATOM 1649 C C . ALA A 1 203 ? 7.437 6.473 -6.822 1.00 95.12 203 ALA A C 1
ATOM 1651 O O . ALA A 1 203 ? 6.884 6.993 -5.858 1.00 95.12 203 ALA A O 1
ATOM 1652 N N . GLN A 1 204 ? 6.749 5.767 -7.725 1.00 94.06 204 GLN A N 1
ATOM 1653 C CA . GLN A 1 204 ? 5.304 5.517 -7.658 1.00 94.06 204 GLN A CA 1
ATOM 1654 C C . GLN A 1 204 ? 4.964 4.020 -7.687 1.00 94.06 204 GLN A C 1
ATOM 1656 O O . GLN A 1 204 ? 3.809 3.650 -7.926 1.00 94.06 204 GLN A O 1
ATOM 1661 N N . GLY A 1 205 ? 5.964 3.148 -7.510 1.00 96.00 205 GLY A N 1
ATOM 1662 C CA . GLY A 1 205 ? 5.809 1.711 -7.715 1.00 96.00 205 GLY A CA 1
ATOM 166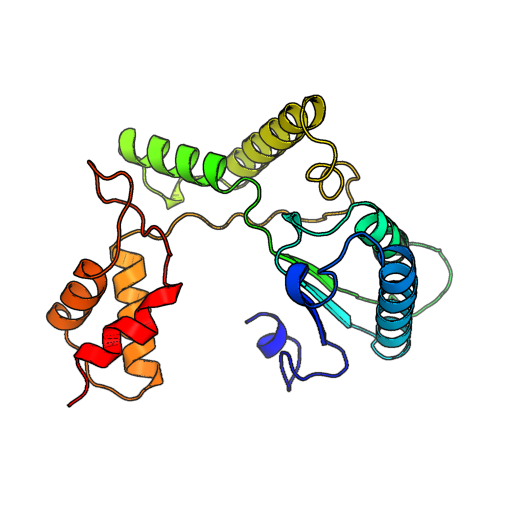3 C C . GLY A 1 205 ? 5.196 1.411 -9.086 1.00 96.00 205 GLY A C 1
ATOM 1664 O O . GLY A 1 205 ? 5.708 1.858 -10.112 1.00 96.00 205 GLY A O 1
ATOM 1665 N N . CYS A 1 206 ? 4.073 0.692 -9.094 1.00 97.38 206 CYS A N 1
ATOM 1666 C CA . CYS A 1 206 ? 3.341 0.324 -10.311 1.00 97.38 206 CYS A CA 1
ATOM 1667 C C . CYS A 1 206 ? 2.084 1.163 -10.582 1.00 97.38 206 CYS A C 1
ATOM 1669 O O . CYS A 1 206 ? 1.349 0.880 -11.527 1.00 97.38 206 CYS A O 1
ATOM 1671 N N . LYS A 1 207 ? 1.821 2.204 -9.781 1.00 95.81 207 LYS A N 1
ATOM 1672 C CA . LYS A 1 207 ? 0.548 2.945 -9.800 1.00 95.81 207 LYS A CA 1
ATOM 1673 C C . LYS A 1 207 ? 0.223 3.576 -11.158 1.00 95.81 207 LYS A C 1
ATOM 1675 O O . LYS A 1 207 ? -0.941 3.588 -11.549 1.00 95.81 207 LYS A O 1
ATOM 1680 N N . SER A 1 208 ? 1.232 4.104 -11.854 1.00 95.00 208 SER A N 1
ATOM 1681 C CA . SER A 1 208 ? 1.064 4.794 -13.141 1.00 95.00 208 SER A CA 1
ATOM 1682 C C . SER A 1 208 ? 1.313 3.911 -14.374 1.00 95.00 208 SER A C 1
ATOM 1684 O O . SER A 1 208 ? 1.120 4.360 -15.505 1.00 95.00 208 SER A O 1
ATOM 1686 N N . VAL A 1 209 ? 1.695 2.642 -14.185 1.00 96.44 209 VAL A N 1
ATOM 1687 C CA . VAL A 1 209 ? 1.989 1.705 -15.283 1.00 96.44 209 VAL A CA 1
ATOM 1688 C C . VAL A 1 209 ? 0.781 1.489 -16.215 1.00 96.44 209 VAL A C 1
ATOM 1690 O O . VAL A 1 209 ? 0.961 1.601 -17.431 1.00 96.44 209 VAL A O 1
ATOM 1693 N N . PRO A 1 210 ? -0.460 1.274 -15.724 1.00 94.38 210 PRO A N 1
ATOM 1694 C CA . PRO A 1 210 ? -1.628 1.097 -16.597 1.00 94.38 210 PRO A CA 1
ATOM 1695 C C . PRO A 1 210 ? -1.944 2.300 -17.500 1.00 94.38 210 PRO A C 1
ATOM 1697 O O . PRO A 1 210 ? -2.576 2.145 -18.545 1.00 94.38 210 PRO A O 1
ATOM 1700 N N . GLN A 1 211 ? -1.539 3.508 -17.105 1.00 93.44 211 GLN A N 1
ATOM 1701 C CA . GLN A 1 211 ? -1.679 4.723 -17.906 1.00 93.44 211 GLN A CA 1
ATOM 1702 C C . GLN A 1 211 ? -0.566 4.811 -18.954 1.00 93.44 211 GLN A C 1
ATOM 1704 O O . GLN A 1 211 ? -0.819 5.253 -20.069 1.00 93.44 211 GLN A O 1
ATOM 1709 N N . ARG A 1 212 ? 0.652 4.356 -18.629 1.00 93.75 212 ARG A N 1
ATOM 1710 C CA . ARG A 1 212 ? 1.785 4.332 -19.568 1.00 93.75 212 ARG A CA 1
ATOM 1711 C C . ARG A 1 212 ? 1.570 3.364 -20.726 1.00 93.75 212 ARG A C 1
ATOM 1713 O O . ARG A 1 212 ? 1.947 3.683 -21.848 1.00 93.75 212 ARG A O 1
ATOM 1720 N N . ILE A 1 213 ? 0.920 2.223 -20.497 1.00 93.62 213 ILE A N 1
ATOM 1721 C CA . ILE A 1 213 ? 0.642 1.278 -21.589 1.00 93.62 213 ILE A CA 1
ATOM 1722 C C . ILE A 1 213 ? -0.331 1.844 -22.641 1.00 93.62 213 ILE A C 1
ATOM 1724 O O . ILE A 1 213 ? -0.363 1.342 -23.759 1.00 93.62 213 ILE A O 1
ATOM 1728 N N . ASN A 1 214 ? -1.080 2.915 -22.331 1.00 91.00 214 ASN A N 1
ATOM 1729 C CA . ASN A 1 214 ? -1.974 3.564 -23.299 1.00 91.00 214 ASN A CA 1
ATOM 1730 C C . ASN A 1 214 ? -1.224 4.149 -24.504 1.00 91.00 214 ASN A C 1
ATOM 1732 O O . ASN A 1 214 ? -1.810 4.250 -25.573 1.00 91.00 214 ASN A O 1
ATOM 1736 N N . TYR A 1 215 ? 0.056 4.504 -24.354 1.00 89.62 215 TYR A N 1
ATOM 1737 C CA . TYR A 1 215 ? 0.876 5.026 -25.454 1.00 89.62 215 TYR A CA 1
ATOM 1738 C C . TYR A 1 215 ? 1.253 3.963 -26.499 1.00 89.62 215 TYR A C 1
ATOM 1740 O O . TYR A 1 215 ? 1.796 4.308 -27.542 1.00 89.62 215 TYR A O 1
ATOM 1748 N N . PHE A 1 216 ? 0.978 2.686 -26.219 1.00 85.50 216 PHE A N 1
ATOM 1749 C CA . PHE A 1 216 ? 1.235 1.556 -27.117 1.00 85.50 216 PHE A CA 1
ATOM 1750 C C . PHE A 1 216 ? -0.048 0.992 -27.731 1.00 85.50 216 PHE A C 1
ATOM 1752 O O . PHE A 1 216 ? -0.007 -0.032 -28.412 1.00 85.50 216 PHE A O 1
ATOM 1759 N N . LEU A 1 217 ? -1.188 1.627 -27.454 1.00 79.81 217 LEU A N 1
ATOM 1760 C CA . LEU A 1 217 ? -2.443 1.305 -28.112 1.00 79.81 217 LEU A CA 1
ATOM 1761 C C . LEU A 1 217 ? -2.471 1.979 -29.494 1.00 79.81 217 LEU A C 1
ATOM 1763 O O . LEU A 1 217 ? -1.972 3.100 -29.611 1.00 79.81 217 LEU A O 1
ATOM 1767 N N . PRO A 1 218 ? -3.015 1.304 -30.520 1.00 65.81 218 PRO A N 1
ATOM 1768 C CA . PRO A 1 218 ? -3.248 1.904 -31.830 1.00 65.81 218 PRO A CA 1
ATOM 1769 C C . PRO A 1 218 ? -4.291 3.029 -31.791 1.00 65.81 218 PRO A C 1
ATOM 1771 O O . PRO A 1 218 ? -5.172 3.004 -30.898 1.00 65.81 218 PRO A O 1
#

Secondary structure (DSSP, 8-state):
-HHHHHSTTGGGSTTEEEEEHHHHS--GGGHHHHHHHHHHHHHHHHHH-SS-EEEEETGGGS-HHHHHHHHHHHTTTT-TT-S-----EEEE---TTHHHHHHHHHHHHHTT--GGG--HHHHHHHHHHHHHHHTTT-SSTTHHHHTS--S-----PPPBHHHHHHHHHHHHHHTT----HHHHHHHHHTS-EESTTT--EETTTTTTHHHHGGGG--

Mean predicted aligned error: 6.46 Å

Foldseek 3Di:
DVQVVVDVVRCPDLLEEEAEACVQPVDPVCLVVSLVVLLVSLVVSLVVDLEHEYEYEQQLNHFPSSVVSCLVVLPPPDDPDDPRRRNYHYHYHHCQCVVVLAVLQVVCVVVVHDSVPDDPVNSVVSSVVVLVVVVVPDPGRNPNPPPCSDPDDDDDHFDFLVQLLVLLVVLCVVVVHDDDSVRSNVLSVPFQAPDPVVSTGGPCRNPCSNVSCVVVDD

Nearest PDB structures (foldseek):
  5j1s-assembly1_A  TM=8.883E-01  e=8.282E-20  Homo sapiens
  5j1t-assembly1_A  TM=8.879E-01  e=7.813E-20  Homo sapiens
  6oif-assembly1_A  TM=8.834E-01  e=1.995E-17  Homo sapiens
  3hte-assembly1_B  TM=5.022E-01  e=6.982E-03  Escherichia coli K-12
  4i34-assembly1_C  TM=3.721E-01  e=3.675E-03  Escherichia coli K-12

Radius of gyration: 20.6 Å; Cα contacts (8 Å, |Δi|>4): 241; chains: 1; bounding box: 51×39×61 Å

Solvent-accessible surface area (backbone atoms only — not comparable to full-atom values): 12962 Å² total; per-residue (Å²): 107,73,46,57,76,77,31,97,59,17,78,74,28,87,39,36,47,78,44,43,23,72,78,77,61,70,51,81,94,45,47,72,60,50,32,57,51,49,46,49,55,51,50,56,34,51,78,73,21,64,58,21,39,41,36,31,36,50,43,63,69,40,55,53,73,48,52,64,54,47,47,67,74,70,67,62,81,74,74,88,87,66,97,69,84,70,54,64,44,80,44,76,41,60,72,73,57,48,66,62,51,46,50,54,55,49,51,36,51,75,70,73,42,63,78,87,72,64,51,67,67,60,52,53,54,52,47,54,50,53,44,60,57,43,48,81,79,43,90,56,68,36,62,70,72,70,68,73,75,58,92,74,87,84,87,82,76,74,34,37,61,70,53,34,29,53,47,37,48,53,48,32,54,78,69,74,42,88,85,48,73,68,58,28,48,54,51,40,69,74,52,60,44,35,57,83,86,76,49,48,27,32,76,61,51,58,76,61,42,71,64,53,57,56,79,73,55,132

InterPro domains:
  IPR010448 Torsin [PF06309] (1-56)
  IPR010448 Torsin [PTHR10760] (1-217)
  IPR027417 P-loop containing nucleoside triphosphate hydrolase [G3DSA:3.40.50.300] (4-156)
  IPR027417 P-loop containing nucleoside triphosphate hydrolase [SSF52540] (30-191)
  IPR049337 Torsin-1A, C-terminal domain [PF21376] (159-216)